Protein AF-A0A522W7G9-F1 (afdb_monomer_lite)

Radius of gyration: 25.44 Å; chains: 1; bounding box: 62×32×71 Å

pLDDT: mean 88.13, std 8.66, range [54.75, 97.38]

Foldseek 3Di:
DFFDQADPVLVVLLVVLVVVVQLVDQPCLQVLLVQLCVLCVVDPVLVVLVVQLVVQSVRLSGGPDAPPPSNNCVSNVVSCVSSVVSSVSSLVSVDDPVDDPVVVVVSVVSRVCCVPPVVVVVVVVVVVVCVVLCVLADDDDWQFQKEWEFEDDPVHPSVVVQDADPVNPTNYGYDHDPDPVCCCPPPCCPPQVPWDWPDDDPGTTMITRD

Sequence (210 aa):
MVFGLPTSAAITSRIAEQVRLWSWAVPGLPLLAMTGWWLGRRSPGLNLFAFSLVSTLFGYLFVTFDQGYGWGARYVHSALSALPILASAAMVSIRDPVTSSLPQSYVARVALLSLMFATTLRFFQIHLFMVDHLSLRPPFEKGMRQIVFITPNPDFYAQDFVQNDPFLREPVIFMMSRGRKWDYEEIIKRRFPAARVTYDGPNGQVWRVD

Secondary structure (DSSP, 8-state):
--B-PPPHHHHHHHHHHHHHHHHTSPTTHHHHHHHHHHHHTT-HHHHHHHHHHHHHHHHHTTB----STT-TTHHHHTGGGHHHHHHHHHHHHT--SSS-SHHHHHHHHHHHHHHHHHHHHHHHHHHHHHHHHHHTSPP--TTS-EEEEEPP-TTTTGGGG----TT--SSEEEEE-S-HHHIIIIIIHHH-TT-EEEEEETTEEEEE--

Structure (mmCIF, N/CA/C/O backbone):
data_AF-A0A522W7G9-F1
#
_entry.id   AF-A0A522W7G9-F1
#
loop_
_atom_site.group_PDB
_atom_site.id
_atom_site.type_symbol
_atom_site.label_atom_id
_atom_site.label_alt_id
_atom_site.label_comp_id
_atom_site.label_asym_id
_atom_site.label_entity_id
_atom_site.label_seq_id
_atom_site.pdbx_PDB_ins_code
_atom_site.Cartn_x
_atom_site.Cartn_y
_atom_site.Cartn_z
_atom_site.occupancy
_atom_site.B_iso_or_equiv
_atom_site.auth_seq_id
_atom_site.auth_comp_id
_atom_site.auth_asym_id
_atom_site.auth_atom_id
_atom_site.pdbx_PDB_model_num
ATOM 1 N N . MET A 1 1 ? 20.521 -4.346 11.122 1.00 67.38 1 MET A N 1
ATOM 2 C CA . MET A 1 1 ? 20.109 -4.340 12.544 1.00 67.38 1 MET A CA 1
ATOM 3 C C . MET A 1 1 ? 18.595 -4.186 12.582 1.00 67.38 1 MET A C 1
ATOM 5 O O . MET A 1 1 ? 18.107 -3.319 11.874 1.00 67.38 1 MET A O 1
ATOM 9 N N . VAL A 1 2 ? 17.875 -5.059 13.299 1.00 77.75 2 VAL A N 1
ATOM 10 C CA . VAL A 1 2 ? 16.393 -5.164 13.267 1.00 77.75 2 VAL A CA 1
ATOM 11 C C . VAL A 1 2 ? 15.717 -4.177 14.230 1.00 77.75 2 VAL A C 1
ATOM 13 O O . VAL A 1 2 ? 14.646 -3.658 13.922 1.00 77.75 2 VAL A O 1
ATOM 16 N N . PHE A 1 3 ? 16.362 -3.899 15.368 1.00 86.94 3 PHE A N 1
ATOM 17 C CA . PHE A 1 3 ? 15.877 -2.980 16.396 1.00 86.94 3 PHE A CA 1
ATOM 18 C C . PHE A 1 3 ? 16.889 -1.873 16.674 1.00 86.94 3 PHE A C 1
ATOM 20 O O . PHE A 1 3 ? 18.095 -2.113 16.632 1.00 86.94 3 PHE A O 1
ATOM 27 N N . GLY A 1 4 ? 16.401 -0.679 16.988 1.00 87.62 4 GLY A N 1
ATOM 28 C CA . GLY A 1 4 ? 17.229 0.483 17.287 1.00 87.62 4 GLY A CA 1
ATOM 29 C C . GLY A 1 4 ? 16.395 1.649 17.797 1.00 87.62 4 GLY A C 1
ATOM 30 O O . GLY A 1 4 ? 15.165 1.592 17.814 1.00 87.62 4 GLY A O 1
ATOM 31 N N . LEU A 1 5 ? 17.071 2.708 18.239 1.00 89.31 5 LEU A N 1
ATOM 32 C CA . LEU A 1 5 ? 16.379 3.913 18.682 1.00 89.31 5 LEU A CA 1
ATOM 33 C C . LEU A 1 5 ? 15.684 4.587 17.490 1.00 89.31 5 LEU A C 1
ATOM 35 O O . LEU A 1 5 ? 16.317 4.763 16.442 1.00 89.31 5 LEU A O 1
ATOM 39 N N . PRO A 1 6 ? 14.403 4.968 17.629 1.00 86.12 6 PRO A N 1
ATOM 40 C CA . PRO A 1 6 ? 13.683 5.622 16.553 1.00 86.12 6 PRO A CA 1
ATOM 41 C C . PRO A 1 6 ? 14.295 6.989 16.249 1.00 86.12 6 PRO A C 1
ATOM 43 O O . PRO A 1 6 ? 14.492 7.818 17.136 1.00 86.12 6 PRO A O 1
ATOM 46 N N . THR A 1 7 ? 14.559 7.241 14.971 1.00 88.00 7 THR A N 1
ATOM 47 C CA . THR A 1 7 ? 14.877 8.582 14.474 1.00 88.00 7 THR A CA 1
ATOM 48 C C . THR A 1 7 ? 13.591 9.390 14.285 1.00 88.00 7 THR A C 1
ATOM 50 O O . THR A 1 7 ? 12.498 8.828 14.202 1.00 88.00 7 THR A O 1
ATOM 53 N N . SER A 1 8 ? 13.698 10.714 14.156 1.00 86.50 8 SER A N 1
ATOM 54 C CA . SER A 1 8 ? 12.541 11.576 13.860 1.00 86.50 8 SER A CA 1
ATOM 55 C C . SER A 1 8 ? 11.810 11.150 12.580 1.00 86.50 8 SER A C 1
ATOM 57 O O . SER A 1 8 ? 10.586 11.059 12.569 1.00 86.50 8 SER A O 1
ATOM 59 N N . ALA A 1 9 ? 12.556 10.804 11.527 1.00 83.06 9 ALA A N 1
ATOM 60 C CA . ALA A 1 9 ? 12.000 10.290 10.278 1.00 83.06 9 ALA A CA 1
ATOM 61 C C . ALA A 1 9 ? 11.243 8.964 10.473 1.00 83.06 9 ALA A C 1
ATOM 63 O O . ALA A 1 9 ? 10.159 8.787 9.914 1.00 83.06 9 ALA A O 1
ATOM 64 N N . ALA A 1 10 ? 11.776 8.055 11.300 1.00 82.88 10 ALA A N 1
ATOM 65 C CA . ALA A 1 10 ? 11.102 6.802 11.624 1.00 82.88 10 ALA A CA 1
ATOM 66 C C . ALA A 1 10 ? 9.779 7.064 12.354 1.00 82.88 10 ALA A C 1
ATOM 68 O O . ALA A 1 10 ? 8.754 6.536 11.943 1.00 82.88 10 ALA A O 1
ATOM 69 N N . ILE A 1 11 ? 9.764 7.936 13.365 1.00 86.56 11 ILE A N 1
ATOM 70 C CA . ILE A 1 11 ? 8.537 8.284 14.102 1.00 86.56 11 ILE A CA 1
ATOM 71 C C . ILE A 1 11 ? 7.474 8.851 13.157 1.00 86.56 11 ILE A C 1
ATOM 73 O O . ILE A 1 11 ? 6.332 8.393 13.183 1.00 86.56 11 ILE A O 1
ATOM 77 N N . THR A 1 12 ? 7.842 9.793 12.285 1.00 87.38 12 THR A N 1
ATOM 78 C CA . THR A 1 12 ? 6.913 10.376 11.305 1.00 87.38 12 THR A CA 1
ATOM 79 C C . THR A 1 12 ? 6.334 9.312 10.375 1.00 87.38 12 THR A C 1
ATOM 81 O O . THR A 1 12 ? 5.122 9.282 10.165 1.00 87.38 12 THR A O 1
ATOM 84 N N . SER A 1 13 ? 7.174 8.404 9.867 1.00 83.50 13 SER A N 1
ATOM 85 C CA . SER A 1 13 ? 6.720 7.287 9.032 1.00 83.50 13 SER A CA 1
ATOM 86 C C . SER A 1 13 ? 5.737 6.384 9.786 1.00 83.50 13 SER A C 1
ATOM 88 O O . SER A 1 13 ? 4.649 6.096 9.291 1.00 83.50 13 SER A O 1
ATOM 90 N N . ARG A 1 14 ? 6.051 6.029 11.039 1.00 85.56 14 ARG A N 1
ATOM 91 C CA . ARG A 1 14 ? 5.202 5.175 11.886 1.00 85.56 14 ARG A CA 1
ATOM 92 C C . ARG A 1 14 ? 3.856 5.830 12.187 1.00 85.56 14 ARG A C 1
ATOM 94 O O . ARG A 1 14 ? 2.830 5.156 12.146 1.00 85.56 14 ARG A O 1
ATOM 101 N N . ILE A 1 15 ? 3.828 7.137 12.441 1.00 85.75 15 ILE A N 1
ATOM 102 C CA . ILE A 1 15 ? 2.578 7.889 12.623 1.00 85.75 15 ILE A CA 1
ATOM 103 C C . ILE A 1 15 ? 1.762 7.885 11.327 1.00 85.75 15 ILE A C 1
ATOM 105 O O . ILE A 1 15 ? 0.569 7.585 11.365 1.00 85.75 15 ILE A O 1
ATOM 109 N N . ALA A 1 16 ? 2.389 8.162 10.181 1.00 86.00 16 ALA A N 1
ATOM 110 C CA . ALA A 1 16 ? 1.713 8.144 8.885 1.00 86.00 16 ALA A CA 1
ATOM 111 C C . ALA A 1 16 ? 1.121 6.758 8.565 1.00 86.00 16 ALA A C 1
ATOM 113 O O . ALA A 1 16 ? -0.000 6.657 8.063 1.00 86.00 16 ALA A O 1
ATOM 114 N N . GLU A 1 17 ? 1.833 5.688 8.917 1.00 85.50 17 GLU A N 1
ATOM 115 C CA . GLU A 1 17 ? 1.358 4.308 8.820 1.00 85.50 17 GLU A CA 1
ATOM 116 C C . GLU A 1 17 ? 0.146 4.043 9.723 1.00 85.50 17 GLU A C 1
ATOM 118 O O . GLU A 1 17 ? -0.822 3.438 9.264 1.00 85.50 17 GLU A O 1
ATOM 123 N N . GLN A 1 18 ? 0.141 4.523 10.974 1.00 84.50 18 GLN A N 1
ATOM 124 C CA . GLN A 1 18 ? -1.026 4.382 11.859 1.00 84.50 18 GLN A CA 1
ATOM 125 C C . GLN A 1 18 ? -2.240 5.154 11.337 1.00 84.50 18 GLN A C 1
ATOM 127 O O . GLN A 1 18 ? -3.347 4.620 11.315 1.00 84.50 1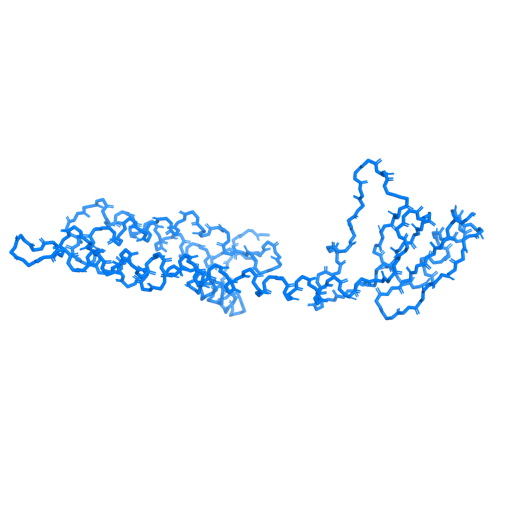8 GLN A O 1
ATOM 132 N N . VAL A 1 19 ? -2.038 6.379 10.849 1.00 86.00 19 VAL A N 1
ATOM 133 C CA . VAL A 1 19 ? -3.109 7.178 10.233 1.00 86.00 19 VAL A CA 1
ATOM 134 C C . VAL A 1 19 ? -3.680 6.460 9.010 1.00 86.00 19 VAL A C 1
ATOM 136 O O . VAL A 1 19 ? -4.899 6.398 8.847 1.00 86.00 19 VAL A O 1
ATOM 139 N N . ARG A 1 20 ? -2.819 5.859 8.179 1.00 84.69 20 ARG A N 1
ATOM 140 C CA . ARG A 1 20 ? -3.237 5.039 7.035 1.00 84.69 20 ARG A CA 1
ATOM 141 C C . ARG A 1 20 ? -4.028 3.809 7.481 1.00 84.69 20 ARG A C 1
ATOM 143 O O . ARG A 1 20 ? -5.071 3.525 6.909 1.00 84.69 20 ARG A O 1
ATOM 150 N N . LEU A 1 21 ? -3.584 3.095 8.512 1.00 83.19 21 LEU A N 1
ATOM 151 C CA . LEU A 1 21 ? -4.334 1.957 9.054 1.00 83.19 21 LEU A CA 1
ATOM 152 C C . LEU A 1 21 ? -5.715 2.373 9.566 1.00 83.19 21 LEU A C 1
ATOM 154 O O . LEU A 1 21 ? -6.699 1.675 9.334 1.00 83.19 21 LEU A O 1
ATOM 158 N N . TRP A 1 22 ? -5.807 3.520 10.237 1.00 83.19 22 TRP A N 1
ATOM 159 C CA . TRP A 1 22 ? -7.067 4.023 10.778 1.00 83.19 22 TRP A CA 1
ATOM 160 C C . TRP A 1 22 ? -8.021 4.512 9.694 1.00 83.19 22 TRP A C 1
ATOM 162 O O . TRP A 1 22 ? -9.215 4.241 9.791 1.00 83.19 22 TRP A O 1
ATOM 172 N N . SER A 1 23 ? -7.523 5.156 8.635 1.00 83.38 23 SER A N 1
ATOM 173 C CA . SER A 1 23 ? -8.359 5.502 7.477 1.00 83.38 23 SER A CA 1
ATOM 174 C C . SER A 1 23 ? -8.861 4.257 6.735 1.00 83.38 23 SER A C 1
ATOM 176 O O . SER A 1 23 ? -9.894 4.293 6.060 1.00 83.38 23 SER A O 1
ATOM 178 N N . TRP A 1 24 ? -8.169 3.128 6.914 1.00 82.06 24 TRP A N 1
ATOM 179 C CA . TRP A 1 24 ? -8.575 1.824 6.406 1.00 82.06 24 TRP A CA 1
ATOM 180 C C . TRP A 1 24 ? -9.503 1.032 7.350 1.00 82.06 24 TRP A C 1
ATOM 182 O O . TRP A 1 24 ? -10.113 0.049 6.913 1.00 82.06 24 TRP A O 1
ATOM 192 N N . ALA A 1 25 ? -9.701 1.474 8.593 1.00 85.44 25 ALA A N 1
ATOM 193 C CA . ALA A 1 25 ? -10.631 0.863 9.543 1.00 85.44 25 ALA A CA 1
ATOM 194 C C . ALA A 1 25 ? -12.092 1.302 9.309 1.00 85.44 25 ALA A C 1
ATOM 196 O O . ALA A 1 25 ? -12.370 2.244 8.565 1.00 85.44 25 ALA A O 1
ATOM 197 N N . VAL A 1 26 ? -13.042 0.616 9.958 1.00 87.56 26 VAL A N 1
ATOM 198 C CA . VAL A 1 26 ? -14.446 1.063 10.007 1.00 87.56 26 VAL A CA 1
ATOM 199 C C . VAL A 1 26 ? -14.511 2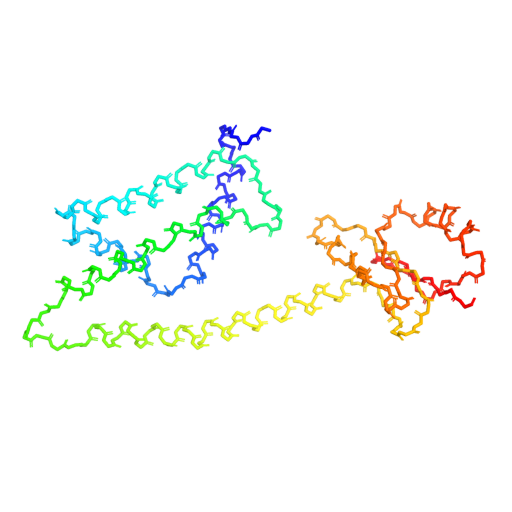.388 10.784 1.00 87.56 26 VAL A C 1
ATOM 201 O O . VAL A 1 26 ? -13.970 2.452 11.895 1.00 87.56 26 VAL A O 1
ATOM 204 N N . PRO A 1 27 ? -15.166 3.441 10.257 1.00 86.31 27 PRO A N 1
ATOM 205 C CA . PRO A 1 27 ? -15.289 4.719 10.950 1.00 86.31 27 PRO A CA 1
ATOM 206 C C . PRO A 1 27 ? -15.837 4.560 12.372 1.00 86.31 27 PRO A C 1
ATOM 208 O O . PRO A 1 27 ? -16.818 3.856 12.602 1.00 86.31 27 PRO A O 1
ATOM 211 N N . GLY A 1 28 ? -15.186 5.207 13.340 1.00 87.94 28 GLY A N 1
ATOM 212 C CA . GLY A 1 28 ? -15.579 5.157 14.751 1.00 87.94 28 GLY A CA 1
ATOM 213 C C . GLY A 1 28 ? -15.147 3.896 15.511 1.00 87.94 28 GLY A C 1
ATOM 214 O O . GLY A 1 28 ? -15.262 3.882 16.735 1.00 87.94 28 GLY A O 1
ATOM 215 N N . LEU A 1 29 ? -14.582 2.876 14.849 1.00 91.25 29 LEU A N 1
ATOM 216 C CA . LEU A 1 29 ? -14.098 1.661 15.517 1.00 91.25 29 LEU A CA 1
ATOM 217 C C . LEU A 1 29 ? -13.074 1.946 16.636 1.00 91.25 29 LEU A C 1
ATOM 219 O O . LEU A 1 29 ? -13.244 1.382 17.716 1.00 91.25 29 LEU A O 1
ATOM 223 N N . PRO A 1 30 ? -12.063 2.827 16.464 1.00 91.31 30 PRO A N 1
ATOM 224 C CA . PRO A 1 30 ? -11.141 3.155 17.555 1.00 91.31 30 PRO A CA 1
ATOM 225 C C . PRO A 1 30 ? -11.845 3.780 18.768 1.00 91.31 30 PRO A C 1
ATOM 227 O O . PRO A 1 30 ? -11.536 3.432 19.904 1.00 91.31 30 PRO A O 1
ATOM 230 N N . LEU A 1 31 ? -12.840 4.645 18.541 1.00 91.69 31 LEU A N 1
ATOM 231 C CA . LEU A 1 31 ? -13.619 5.266 19.617 1.00 91.69 31 LEU A CA 1
ATOM 232 C C . LEU A 1 31 ? -14.479 4.226 20.350 1.00 91.69 31 LEU A C 1
ATOM 234 O O . LEU A 1 31 ? -14.540 4.219 21.580 1.00 91.69 31 LEU A O 1
ATOM 238 N N . LEU A 1 32 ? -15.095 3.296 19.614 1.00 92.69 32 LEU A N 1
ATOM 239 C CA . LEU A 1 32 ? -15.822 2.173 20.209 1.00 92.69 32 LEU A CA 1
ATOM 240 C C . LEU A 1 32 ? -14.892 1.246 21.004 1.00 92.69 32 LEU A C 1
ATOM 242 O O . LEU A 1 32 ? -15.239 0.818 22.100 1.00 92.69 32 LEU A O 1
ATOM 246 N N . ALA A 1 33 ? -13.685 0.981 20.506 1.00 94.50 33 ALA A N 1
ATOM 247 C CA . ALA A 1 33 ? -12.688 0.199 21.229 1.00 94.50 33 ALA A CA 1
ATOM 248 C C . ALA A 1 33 ? -12.254 0.888 22.535 1.00 94.50 33 ALA A C 1
ATOM 250 O O . ALA A 1 33 ? -12.207 0.247 23.584 1.00 94.50 33 ALA A O 1
ATOM 251 N N . MET A 1 34 ? -12.004 2.202 22.498 1.00 94.75 34 MET A N 1
ATOM 252 C CA . MET A 1 34 ? -11.661 2.991 23.687 1.00 94.75 34 MET A CA 1
ATOM 253 C C . MET A 1 34 ? -12.789 2.996 24.723 1.00 94.75 34 MET A C 1
ATOM 255 O O . MET A 1 34 ? -12.532 2.790 25.908 1.00 94.75 34 MET A O 1
ATOM 259 N N . THR A 1 35 ? -14.038 3.196 24.291 1.00 94.12 35 THR A N 1
ATOM 260 C CA . THR A 1 35 ? -15.201 3.153 25.196 1.00 94.12 35 THR A CA 1
ATOM 261 C C . THR A 1 35 ? -15.397 1.765 25.798 1.00 94.12 35 THR A C 1
ATOM 263 O O . THR A 1 35 ? -15.652 1.652 26.994 1.00 94.12 35 THR A O 1
ATOM 266 N N . GLY A 1 36 ? -15.209 0.701 25.017 1.00 94.38 36 GLY A N 1
ATOM 267 C CA . GLY A 1 36 ? -15.336 -0.670 25.503 1.00 94.38 36 GLY A CA 1
ATOM 268 C C . GLY A 1 36 ? -14.245 -1.064 26.492 1.00 94.38 36 GLY A C 1
ATOM 269 O O . GLY A 1 36 ? -14.546 -1.683 27.512 1.00 94.38 36 GLY A O 1
ATOM 270 N N . TRP A 1 37 ? -13.003 -0.627 26.265 1.00 95.56 37 TRP A N 1
ATOM 271 C CA . TRP A 1 37 ? -11.944 -0.747 27.266 1.00 95.56 37 TRP A CA 1
ATOM 272 C C . TRP A 1 37 ? -12.279 0.041 28.538 1.00 95.56 37 TRP A C 1
ATOM 274 O O . TRP A 1 37 ? -12.188 -0.506 29.633 1.00 95.56 37 TRP A O 1
ATOM 284 N N . TRP A 1 38 ? -12.728 1.294 28.415 1.00 95.31 38 TRP A N 1
ATOM 285 C CA . TRP A 1 38 ? -13.053 2.143 29.564 1.00 95.31 38 TRP A CA 1
ATOM 286 C C . TRP A 1 38 ? -14.173 1.563 30.437 1.00 95.31 38 TRP A C 1
ATOM 288 O O . TRP A 1 38 ? -14.031 1.485 31.660 1.00 95.31 38 TRP A O 1
ATOM 298 N N . LEU A 1 39 ? -15.269 1.119 29.818 1.00 92.50 39 LEU A N 1
ATOM 299 C CA . LEU A 1 39 ? -16.400 0.493 30.510 1.00 92.50 39 LEU A CA 1
ATOM 300 C C . LEU A 1 39 ? -16.016 -0.876 31.090 1.00 92.50 39 LEU A C 1
ATOM 302 O O . LEU A 1 39 ? -16.410 -1.221 32.204 1.00 92.50 39 LEU A O 1
ATOM 306 N N . GLY A 1 40 ? -15.197 -1.634 30.361 1.00 90.88 40 GLY A N 1
ATOM 307 C CA . GLY A 1 40 ? -14.747 -2.974 30.717 1.00 90.88 40 GLY A CA 1
ATOM 308 C C . GLY A 1 40 ? -13.472 -3.040 31.561 1.00 90.88 40 GLY A C 1
ATOM 309 O O . GLY A 1 40 ? -12.998 -4.141 31.830 1.00 90.88 40 GLY A O 1
ATOM 310 N N . ARG A 1 41 ? -12.914 -1.908 32.014 1.00 91.56 41 ARG A N 1
ATOM 311 C CA . ARG A 1 41 ? -11.578 -1.823 32.651 1.00 91.56 41 ARG A CA 1
ATOM 312 C C . ARG A 1 41 ? -11.398 -2.645 33.929 1.00 91.56 41 ARG A C 1
ATOM 314 O O . ARG A 1 41 ? -10.279 -2.825 34.396 1.00 91.56 41 ARG A O 1
ATOM 321 N N . ARG A 1 42 ? -12.492 -3.131 34.522 1.00 91.88 42 ARG A N 1
ATOM 322 C CA . ARG A 1 42 ? -12.460 -4.050 35.673 1.00 91.88 42 ARG A CA 1
ATOM 323 C C . ARG A 1 42 ? -12.205 -5.507 35.272 1.00 91.88 42 ARG A C 1
ATOM 325 O O . ARG A 1 42 ? -11.881 -6.309 36.137 1.00 91.88 42 ARG A O 1
ATOM 332 N N . SER A 1 43 ? -12.342 -5.853 33.991 1.00 94.19 43 SER A N 1
ATOM 333 C CA . SER A 1 43 ? -12.064 -7.188 33.463 1.00 94.19 43 SER A CA 1
ATOM 334 C C . SER A 1 43 ? -10.571 -7.341 33.142 1.00 94.19 43 SER A C 1
ATOM 336 O O . SER A 1 43 ? -10.069 -6.641 32.254 1.00 94.19 43 SER A O 1
ATOM 338 N N . PRO A 1 44 ? -9.849 -8.274 33.794 1.00 94.31 44 PRO A N 1
ATOM 339 C CA . PRO A 1 44 ? -8.437 -8.517 33.503 1.00 94.31 44 PRO A CA 1
ATOM 340 C C . PRO A 1 44 ? -8.184 -8.893 32.037 1.00 94.31 44 PRO A C 1
ATOM 342 O O . PRO A 1 44 ? -7.193 -8.459 31.456 1.00 94.31 44 PRO A O 1
ATOM 345 N N . GLY A 1 45 ? -9.104 -9.640 31.414 1.00 93.44 45 GLY A N 1
ATOM 346 C CA . GLY A 1 45 ? -8.979 -10.058 30.016 1.00 93.44 45 GLY A CA 1
ATOM 347 C C . GLY A 1 45 ? -9.012 -8.886 29.032 1.00 93.44 45 GLY A C 1
ATOM 348 O O . GLY A 1 45 ? -8.190 -8.826 28.122 1.00 93.44 45 GLY A O 1
ATOM 349 N N . LEU A 1 46 ? -9.905 -7.911 29.240 1.00 93.12 46 LEU A N 1
ATOM 350 C CA . LEU A 1 46 ? -9.978 -6.721 28.380 1.00 93.12 46 LEU A CA 1
ATOM 351 C C . LEU A 1 46 ? -8.744 -5.828 28.543 1.00 93.12 46 LEU A C 1
ATOM 353 O O . LEU A 1 46 ? -8.242 -5.293 27.556 1.00 93.12 46 LEU A O 1
ATOM 357 N N . ASN A 1 47 ? -8.217 -5.719 29.765 1.00 94.81 47 ASN A N 1
ATOM 358 C CA . ASN A 1 47 ? -6.955 -5.022 30.003 1.00 94.81 47 ASN A CA 1
ATOM 359 C C . ASN A 1 47 ? -5.788 -5.720 29.299 1.00 94.81 47 ASN A C 1
ATOM 361 O O . ASN A 1 47 ? -4.983 -5.044 28.672 1.00 94.81 47 ASN A O 1
ATOM 365 N N . LEU A 1 48 ? -5.718 -7.055 29.335 1.00 93.88 48 LEU A N 1
ATOM 366 C CA . LEU A 1 48 ? -4.671 -7.804 28.638 1.00 93.88 48 LEU A CA 1
ATOM 367 C C . LEU A 1 48 ? -4.712 -7.565 27.120 1.00 93.88 48 LEU A C 1
ATOM 369 O O . LEU A 1 48 ? -3.669 -7.321 26.518 1.00 93.88 48 LEU A O 1
ATOM 373 N N . PHE A 1 49 ? -5.902 -7.565 26.508 1.00 91.31 49 PHE A N 1
ATOM 374 C CA . PHE A 1 49 ? -6.062 -7.231 25.087 1.00 91.31 49 PHE A CA 1
ATOM 375 C C . PHE A 1 49 ? -5.628 -5.795 24.771 1.00 91.31 49 PHE A C 1
ATOM 377 O O . PHE A 1 49 ? -4.891 -5.575 23.809 1.00 91.31 49 PHE A O 1
ATOM 384 N N . ALA A 1 50 ? -6.045 -4.822 25.586 1.00 94.25 50 ALA A N 1
ATOM 385 C CA . ALA A 1 50 ? -5.658 -3.426 25.407 1.00 94.25 50 ALA A CA 1
ATOM 386 C C . ALA A 1 50 ? -4.139 -3.236 25.550 1.00 94.25 50 ALA A C 1
ATOM 388 O O . ALA A 1 50 ? -3.510 -2.614 24.694 1.00 94.25 50 ALA A O 1
ATOM 389 N N . PHE A 1 51 ? -3.530 -3.827 26.581 1.00 94.81 51 PHE A N 1
ATOM 390 C CA . PHE A 1 51 ? -2.085 -3.767 26.782 1.00 94.81 51 PHE A CA 1
ATOM 391 C C . PHE A 1 51 ? -1.322 -4.492 25.677 1.00 94.81 51 PHE A C 1
ATOM 393 O O . PHE A 1 51 ? -0.326 -3.960 25.211 1.00 94.81 51 PHE A O 1
ATOM 400 N N . SER A 1 52 ? -1.800 -5.635 25.180 1.00 93.38 52 SER A N 1
ATOM 401 C CA . SER A 1 52 ? -1.175 -6.328 24.046 1.00 93.38 52 SER A CA 1
ATOM 402 C C . SER A 1 52 ? -1.139 -5.453 22.785 1.00 93.38 52 SER A C 1
ATOM 404 O O . SER A 1 52 ? -0.091 -5.344 22.139 1.00 93.38 52 SER A O 1
ATOM 406 N N . LEU A 1 53 ? -2.242 -4.762 22.473 1.00 92.81 53 LEU A N 1
ATOM 407 C CA . LEU A 1 53 ? -2.301 -3.804 21.368 1.00 92.81 53 LEU A CA 1
ATOM 408 C C . LEU A 1 53 ? -1.308 -2.650 21.573 1.00 92.81 53 LEU A C 1
ATOM 410 O O . LEU A 1 53 ? -0.505 -2.364 20.683 1.00 92.81 53 LEU A O 1
ATOM 414 N N . VAL A 1 54 ? -1.330 -2.012 22.747 1.00 93.38 54 VAL A N 1
ATOM 415 C CA . VAL A 1 54 ? -0.452 -0.874 23.067 1.00 93.38 54 VAL A CA 1
ATOM 416 C C . VAL A 1 54 ? 1.020 -1.285 23.056 1.00 93.38 54 VAL A C 1
ATOM 418 O O . VAL A 1 54 ? 1.839 -0.589 22.463 1.00 93.38 54 VAL A O 1
ATOM 421 N N . SER A 1 55 ? 1.368 -2.427 23.646 1.00 93.69 55 SER A N 1
ATOM 422 C CA . SER A 1 55 ? 2.733 -2.955 23.650 1.00 93.69 55 SER A CA 1
ATOM 423 C C . SER A 1 55 ? 3.219 -3.295 22.244 1.00 93.69 55 SER A C 1
ATOM 425 O O . SER A 1 55 ? 4.381 -3.041 21.940 1.00 93.69 55 SER A O 1
ATOM 427 N N . THR A 1 56 ? 2.348 -3.803 21.366 1.00 92.31 56 THR A N 1
ATOM 428 C CA . THR A 1 56 ? 2.708 -4.064 19.962 1.00 92.31 56 THR A CA 1
ATOM 429 C C . THR A 1 56 ? 2.987 -2.762 19.214 1.00 92.31 56 THR A C 1
ATOM 431 O O . THR A 1 56 ? 4.012 -2.647 18.545 1.00 92.31 56 THR A O 1
ATOM 434 N N . LEU A 1 57 ? 2.119 -1.756 19.367 1.00 89.38 57 LEU A N 1
ATOM 435 C CA . LEU A 1 57 ? 2.312 -0.426 18.779 1.00 89.38 57 LEU A CA 1
ATOM 436 C C . LEU A 1 57 ? 3.594 0.241 19.286 1.00 89.38 57 LEU A C 1
ATOM 438 O O . LEU A 1 57 ? 4.356 0.799 18.501 1.00 89.38 57 LEU A O 1
ATOM 442 N N . PHE A 1 58 ? 3.847 0.151 20.591 1.00 90.81 58 PHE A N 1
ATOM 443 C CA . PHE A 1 58 ? 5.037 0.713 21.216 1.00 90.81 58 PHE A CA 1
ATOM 444 C C . PHE A 1 58 ? 6.311 -0.005 20.765 1.00 90.81 58 PHE A C 1
ATOM 446 O O . PHE A 1 58 ? 7.268 0.643 20.353 1.00 90.81 58 PHE A O 1
ATOM 453 N N . GLY A 1 59 ? 6.317 -1.341 20.770 1.00 90.12 59 GLY A N 1
ATOM 454 C CA . GLY A 1 59 ? 7.446 -2.137 20.287 1.00 90.12 59 GLY A CA 1
ATOM 455 C C . GLY A 1 59 ? 7.762 -1.859 18.817 1.00 90.12 59 GLY A C 1
ATOM 456 O O . GLY A 1 59 ? 8.930 -1.807 18.431 1.00 90.12 59 GLY A O 1
ATOM 457 N N . TYR A 1 60 ? 6.733 -1.588 18.010 1.00 87.94 60 TYR A N 1
ATOM 458 C CA . TYR A 1 60 ? 6.891 -1.264 16.598 1.00 87.94 60 TYR A CA 1
ATOM 459 C C . TYR A 1 60 ? 7.659 0.048 16.342 1.00 87.94 60 TYR A C 1
ATOM 461 O O . TYR A 1 60 ? 8.304 0.183 15.300 1.00 87.94 60 TYR A O 1
ATOM 469 N N . LEU A 1 61 ? 7.691 0.979 17.305 1.00 87.75 61 LEU A N 1
ATOM 470 C CA . LEU A 1 61 ? 8.506 2.198 17.204 1.00 87.75 61 LEU A CA 1
ATOM 471 C C . LEU A 1 61 ? 10.008 1.896 17.105 1.00 87.75 61 LEU A C 1
ATOM 473 O O . LEU A 1 61 ? 10.742 2.669 16.501 1.00 87.75 61 LEU A O 1
ATOM 477 N N . PHE A 1 62 ? 10.464 0.768 17.651 1.00 89.00 62 PHE A N 1
ATOM 478 C CA . PHE A 1 62 ? 11.879 0.391 17.671 1.00 89.00 62 PHE A CA 1
ATOM 479 C C . PHE A 1 62 ? 12.302 -0.440 16.456 1.00 89.00 62 PHE A C 1
ATOM 481 O O . PHE A 1 62 ? 13.475 -0.791 16.338 1.00 89.00 62 PHE A O 1
ATOM 488 N N . VAL A 1 63 ? 11.375 -0.770 15.550 1.00 86.75 63 VAL A N 1
ATOM 489 C CA . VAL A 1 63 ? 11.675 -1.511 14.318 1.00 86.75 63 VAL A CA 1
ATOM 490 C C . VAL A 1 63 ? 12.263 -0.553 13.283 1.00 86.75 63 VAL A C 1
ATOM 492 O O . VAL A 1 63 ? 11.581 0.344 12.779 1.00 86.75 63 VAL A O 1
ATOM 495 N N . THR A 1 64 ? 13.540 -0.754 12.958 1.00 82.62 64 THR A N 1
ATOM 496 C CA . THR A 1 64 ? 14.371 0.187 12.179 1.00 82.62 64 THR A CA 1
ATOM 497 C C . THR A 1 64 ? 14.228 0.064 10.669 1.00 82.62 64 THR A C 1
ATOM 499 O O . THR A 1 64 ? 14.744 0.907 9.940 1.00 82.62 64 THR A O 1
ATOM 502 N N . PHE A 1 65 ? 13.553 -0.975 10.186 1.00 77.00 65 PHE A N 1
ATOM 503 C CA . PHE A 1 65 ? 13.345 -1.204 8.763 1.00 77.00 65 PHE A CA 1
ATOM 504 C C . PHE A 1 65 ? 11.858 -1.133 8.411 1.00 77.00 65 PHE A C 1
ATOM 506 O O . PHE A 1 65 ? 10.973 -1.329 9.247 1.00 77.00 65 PHE A O 1
ATOM 513 N N . ASP A 1 66 ? 11.590 -0.812 7.156 1.00 70.88 66 ASP A N 1
ATOM 514 C CA . ASP A 1 66 ? 10.277 -0.909 6.530 1.00 70.88 66 ASP A CA 1
ATOM 515 C C . ASP A 1 66 ? 10.346 -2.059 5.511 1.00 70.88 66 ASP A C 1
ATOM 517 O O . ASP A 1 66 ? 11.417 -2.339 4.971 1.00 70.88 66 ASP A O 1
ATOM 521 N N . GLN A 1 67 ? 9.230 -2.728 5.217 1.00 64.38 67 GLN A N 1
ATOM 522 C CA . GLN A 1 67 ? 9.162 -3.751 4.159 1.00 64.38 67 GLN A CA 1
ATOM 523 C C . GLN A 1 67 ? 9.232 -3.142 2.744 1.00 64.38 67 GLN A C 1
ATOM 525 O O . GLN A 1 67 ? 8.887 -3.793 1.758 1.00 64.38 67 GLN A O 1
ATOM 530 N N . GLY A 1 68 ? 9.663 -1.883 2.643 1.00 64.25 68 GLY A N 1
ATOM 531 C CA . GLY A 1 68 ? 9.497 -1.053 1.468 1.00 64.25 68 GLY A CA 1
ATOM 532 C C . GLY A 1 68 ? 8.030 -0.704 1.237 1.00 64.25 68 GLY A C 1
ATOM 533 O O . GLY A 1 68 ? 7.114 -1.173 1.918 1.00 64.25 68 GLY A O 1
ATOM 534 N N . TYR A 1 69 ? 7.804 0.131 0.227 1.00 65.25 69 TYR A N 1
ATOM 535 C CA . TYR A 1 69 ? 6.472 0.402 -0.309 1.00 65.25 69 TYR A CA 1
ATOM 536 C C . TYR A 1 69 ? 5.464 1.063 0.662 1.00 65.25 69 TYR A C 1
ATOM 538 O O . TYR A 1 69 ? 4.283 1.192 0.337 1.00 65.25 69 TYR A O 1
ATOM 546 N N . GLY A 1 70 ? 5.895 1.478 1.861 1.00 66.94 70 GLY A N 1
ATOM 547 C CA . GLY A 1 70 ? 5.019 2.014 2.907 1.00 66.94 70 GLY A CA 1
ATOM 548 C C . GLY A 1 70 ? 4.071 0.973 3.515 1.00 66.94 70 GLY A C 1
ATOM 549 O O . GLY A 1 70 ? 2.957 1.322 3.919 1.00 66.94 70 GLY A O 1
ATOM 550 N N . TRP A 1 71 ? 4.476 -0.304 3.535 1.00 66.50 71 TRP A N 1
ATOM 551 C CA . TRP A 1 71 ? 3.707 -1.421 4.108 1.00 66.50 71 TRP A CA 1
ATOM 552 C C . TRP A 1 71 ? 4.251 -1.910 5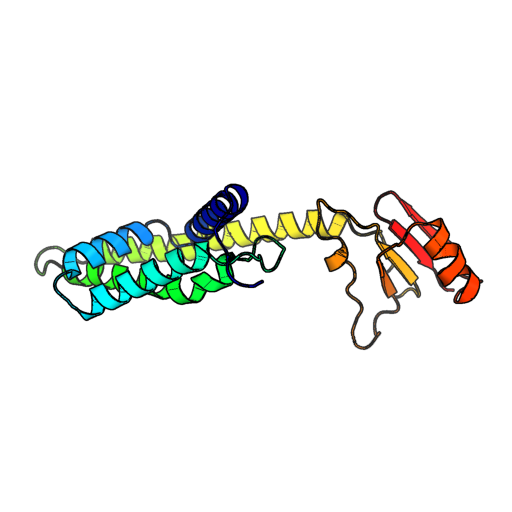.456 1.00 66.50 71 TRP A C 1
ATOM 554 O O . TRP A 1 71 ? 3.842 -2.970 5.939 1.00 66.50 71 TRP A O 1
ATOM 564 N N . GLY A 1 72 ? 5.135 -1.150 6.101 1.00 69.50 72 GLY A N 1
ATOM 565 C CA . GLY A 1 72 ? 5.741 -1.510 7.379 1.00 69.50 72 GLY A CA 1
ATOM 566 C C . GLY A 1 72 ? 4.714 -1.831 8.458 1.00 69.50 72 GLY A C 1
ATOM 567 O O . GLY A 1 72 ? 4.922 -2.739 9.260 1.00 69.50 72 GLY A O 1
ATOM 568 N N . ALA A 1 73 ? 3.553 -1.179 8.426 1.00 72.06 73 ALA A N 1
ATOM 569 C CA . ALA A 1 73 ? 2.467 -1.380 9.382 1.00 72.06 73 ALA A CA 1
ATOM 570 C C . ALA A 1 73 ? 1.924 -2.831 9.454 1.00 72.06 73 ALA A C 1
ATOM 572 O O . ALA A 1 73 ? 1.123 -3.153 10.336 1.00 72.06 73 ALA A O 1
ATOM 573 N N . ARG A 1 74 ? 2.335 -3.735 8.549 1.00 76.75 74 ARG A N 1
ATOM 574 C CA . ARG A 1 74 ? 2.012 -5.176 8.575 1.00 76.75 74 ARG A CA 1
ATOM 575 C C . ARG A 1 74 ? 2.291 -5.843 9.919 1.00 76.75 74 ARG A C 1
ATOM 577 O O . ARG A 1 74 ? 1.494 -6.672 10.343 1.00 76.75 74 ARG A O 1
ATOM 584 N N . TYR A 1 75 ? 3.343 -5.437 10.626 1.00 79.19 75 TYR A N 1
ATOM 585 C CA . TYR A 1 75 ? 3.666 -5.996 11.947 1.00 79.19 75 TYR A CA 1
ATOM 586 C C . TYR A 1 75 ? 2.601 -5.704 13.012 1.00 79.19 75 TYR A C 1
ATOM 588 O O . TYR A 1 75 ? 2.491 -6.428 13.996 1.00 79.19 75 TYR A O 1
ATOM 596 N N . VAL A 1 76 ? 1.788 -4.669 12.799 1.00 86.19 76 VAL A N 1
ATOM 597 C CA . VAL A 1 76 ? 0.733 -4.242 13.723 1.00 86.19 76 VAL A CA 1
ATOM 598 C C . VAL A 1 76 ? -0.638 -4.797 13.315 1.00 86.19 76 VAL A C 1
ATOM 600 O O . VAL A 1 76 ? -1.544 -4.844 14.142 1.00 86.19 76 VAL A O 1
ATOM 603 N N . HIS A 1 77 ? -0.810 -5.284 12.079 1.00 84.25 77 HIS A N 1
ATOM 604 C CA . HIS A 1 77 ? -2.118 -5.722 11.568 1.00 84.25 77 HIS A CA 1
ATOM 605 C C . HIS A 1 77 ? -2.780 -6.785 12.448 1.00 84.25 77 HIS A C 1
ATOM 607 O O . HIS A 1 77 ? -3.958 -6.658 12.774 1.00 84.25 77 HIS A O 1
ATOM 613 N N . SER A 1 78 ? -2.029 -7.799 12.885 1.00 84.62 78 SER A N 1
ATOM 614 C CA . SER A 1 78 ? -2.571 -8.853 13.752 1.00 84.62 78 SER A CA 1
ATOM 615 C C . SER A 1 78 ? -3.065 -8.297 15.092 1.00 84.62 78 SER A C 1
ATOM 617 O O . SER A 1 78 ? -4.086 -8.752 15.609 1.00 84.62 78 SER A O 1
ATOM 619 N N . ALA A 1 79 ? -2.399 -7.267 15.625 1.00 89.62 79 ALA A N 1
ATOM 620 C CA . ALA A 1 79 ? -2.801 -6.608 16.865 1.00 89.62 79 ALA A CA 1
ATOM 621 C C . ALA A 1 79 ? -4.061 -5.747 16.695 1.00 89.62 79 ALA A C 1
ATOM 623 O O . ALA A 1 79 ? -4.821 -5.597 17.650 1.00 89.62 79 ALA A O 1
ATOM 624 N N . LEU A 1 80 ? -4.359 -5.248 15.487 1.00 87.81 80 LEU A N 1
ATOM 625 C CA . LEU A 1 80 ? -5.584 -4.478 15.232 1.00 87.81 80 LEU A CA 1
ATOM 626 C C . LEU A 1 80 ? -6.864 -5.291 15.463 1.00 87.81 80 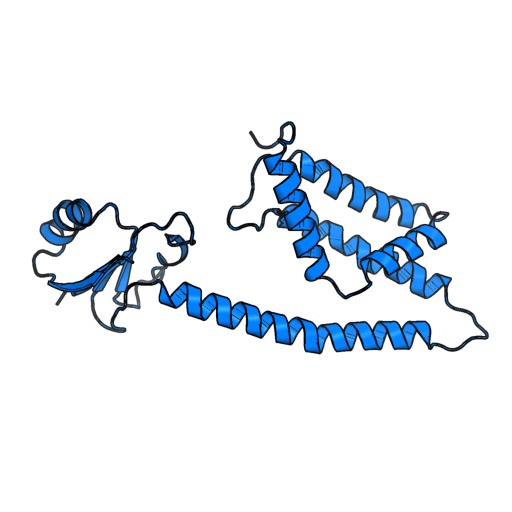LEU A C 1
ATOM 628 O O . LEU A 1 80 ? -7.915 -4.695 15.688 1.00 87.81 80 LEU A O 1
ATOM 632 N N . SER A 1 81 ? -6.790 -6.627 15.481 1.00 87.94 81 SER A N 1
ATOM 633 C CA . SER A 1 81 ? -7.918 -7.491 15.858 1.00 87.94 81 SER A CA 1
ATOM 634 C C . SER A 1 81 ? -8.408 -7.256 17.297 1.00 87.94 81 SER A C 1
ATOM 636 O O . SER A 1 81 ? -9.569 -7.527 17.602 1.00 87.94 81 SER A O 1
ATOM 638 N N . ALA A 1 82 ? -7.584 -6.656 18.165 1.00 92.88 82 ALA A N 1
ATOM 639 C CA . ALA A 1 82 ? -8.007 -6.220 19.492 1.00 92.88 82 ALA A CA 1
ATOM 640 C C . ALA A 1 82 ? -9.079 -5.115 19.439 1.00 92.88 82 ALA A C 1
ATOM 642 O O . ALA A 1 82 ? -9.930 -5.053 20.323 1.00 92.88 82 ALA A O 1
ATOM 643 N N . LEU A 1 83 ? -9.088 -4.265 18.403 1.00 92.94 83 LEU A N 1
ATOM 644 C CA . LEU A 1 83 ? -10.050 -3.165 18.276 1.00 92.94 83 LEU A CA 1
ATOM 645 C C . LEU A 1 83 ? -11.511 -3.646 18.209 1.00 92.94 83 LEU A C 1
ATOM 647 O O . LEU A 1 83 ? -12.299 -3.187 19.036 1.00 92.94 83 LEU A O 1
ATOM 651 N N . PRO A 1 84 ? -11.916 -4.562 17.302 1.00 92.19 84 PRO A N 1
ATOM 652 C CA . PRO A 1 84 ? -13.289 -5.067 17.283 1.00 92.19 84 PRO A CA 1
ATOM 653 C C . PRO A 1 84 ? -13.662 -5.836 18.555 1.00 92.19 84 PRO A C 1
ATOM 655 O O . PRO A 1 84 ? -14.806 -5.740 18.995 1.00 92.19 84 PRO A O 1
ATOM 658 N N . ILE A 1 85 ? -12.716 -6.537 19.193 1.00 92.69 85 ILE A N 1
ATOM 659 C CA . ILE A 1 85 ? -12.963 -7.228 20.469 1.00 92.69 85 ILE A CA 1
ATOM 660 C C . ILE A 1 85 ? -13.286 -6.211 21.568 1.00 92.69 85 ILE A C 1
ATOM 662 O O . ILE A 1 85 ? -14.326 -6.314 22.219 1.00 92.69 85 ILE A O 1
ATOM 666 N N . LEU A 1 86 ? -12.448 -5.187 21.741 1.00 94.44 86 LEU A N 1
ATOM 667 C CA . LEU A 1 86 ? -12.689 -4.120 22.713 1.00 94.44 86 LEU A CA 1
ATOM 668 C C . LEU A 1 86 ? -13.980 -3.356 22.389 1.00 94.44 86 LEU A C 1
ATOM 670 O O . LEU A 1 86 ? -14.777 -3.100 23.284 1.00 94.44 86 LEU A O 1
ATOM 674 N N . ALA A 1 87 ? -14.250 -3.067 21.115 1.00 93.19 87 ALA A N 1
ATOM 675 C CA . ALA A 1 87 ? -15.481 -2.402 20.689 1.00 93.19 87 ALA A CA 1
ATOM 676 C C . ALA A 1 87 ? -16.739 -3.225 21.008 1.00 93.19 87 ALA A C 1
ATOM 678 O O . ALA A 1 87 ? -17.762 -2.664 21.402 1.00 93.19 87 ALA A O 1
ATOM 679 N N . SER A 1 88 ? -16.666 -4.555 20.901 1.00 91.31 88 SER A N 1
ATOM 680 C CA . SER A 1 88 ? -17.774 -5.437 21.280 1.00 91.31 88 SER A CA 1
ATOM 681 C C . SER A 1 88 ? -18.118 -5.325 22.769 1.00 91.31 88 SER A C 1
ATOM 683 O O . SER A 1 88 ? -19.296 -5.344 23.123 1.00 91.31 88 SER A O 1
ATOM 685 N N . ALA A 1 89 ? -17.120 -5.095 23.633 1.00 91.50 89 ALA A N 1
ATOM 686 C CA . ALA A 1 89 ? -17.347 -4.872 25.057 1.00 91.50 89 ALA A CA 1
ATOM 687 C C . ALA A 1 89 ? -18.213 -3.625 25.296 1.00 91.50 89 ALA A C 1
ATOM 689 O O . ALA A 1 89 ? -19.139 -3.680 26.100 1.00 91.50 89 ALA A O 1
ATOM 690 N N . ALA A 1 90 ? -18.004 -2.541 24.535 1.00 90.31 90 ALA A N 1
ATOM 691 C CA . ALA A 1 90 ? -18.877 -1.365 24.590 1.00 90.31 90 ALA A CA 1
ATOM 692 C C . ALA A 1 90 ? -20.326 -1.723 24.231 1.00 90.31 90 ALA A C 1
ATOM 694 O O . ALA A 1 90 ? -21.255 -1.330 24.931 1.00 90.31 90 ALA A O 1
ATOM 695 N N . MET A 1 91 ? -20.523 -2.505 23.164 1.00 88.50 91 MET A N 1
ATOM 696 C CA . MET A 1 91 ? -21.857 -2.896 22.686 1.00 88.50 91 MET A CA 1
ATOM 697 C C . MET A 1 91 ? -22.625 -3.767 23.682 1.00 88.50 91 MET A C 1
ATOM 699 O O . MET A 1 91 ? -23.857 -3.719 23.712 1.00 88.50 91 MET A O 1
ATOM 703 N N . VAL A 1 92 ? -21.908 -4.560 24.482 1.00 87.25 92 VAL A N 1
ATOM 704 C CA . VAL A 1 92 ? -22.489 -5.368 25.560 1.00 87.25 92 VAL A CA 1
ATOM 705 C C . VAL A 1 92 ? -22.760 -4.509 26.794 1.00 87.25 92 VAL A C 1
ATOM 707 O O . VAL A 1 92 ? -23.837 -4.611 27.371 1.00 87.25 92 VAL A O 1
ATOM 710 N N . SER A 1 93 ? -21.825 -3.640 27.183 1.00 83.50 93 SER A N 1
ATOM 711 C CA . SER A 1 93 ? -21.950 -2.809 28.387 1.00 83.50 93 SER A CA 1
ATOM 712 C C . SER A 1 93 ? -22.977 -1.680 28.267 1.00 83.50 93 SER A C 1
ATOM 714 O O . SER A 1 93 ? -23.563 -1.301 29.274 1.00 83.50 93 SER A O 1
ATOM 716 N N . ILE A 1 94 ? -23.209 -1.144 27.064 1.00 81.19 94 ILE A N 1
ATOM 717 C CA . ILE A 1 94 ? -24.194 -0.073 26.800 1.00 81.19 94 ILE A CA 1
ATOM 718 C C . ILE A 1 94 ? -25.617 -0.640 26.640 1.00 81.19 94 ILE A C 1
ATOM 720 O O . ILE A 1 94 ? -26.583 0.109 26.506 1.00 81.19 94 ILE A O 1
ATOM 724 N N . ARG A 1 95 ? -25.778 -1.968 26.649 1.00 73.25 95 ARG A N 1
ATOM 725 C CA . ARG A 1 95 ? -27.078 -2.608 26.464 1.00 73.25 95 ARG A CA 1
ATOM 726 C C . ARG A 1 95 ? -27.977 -2.358 27.678 1.00 73.25 95 ARG A C 1
ATOM 728 O O . ARG A 1 95 ? -27.890 -3.056 28.682 1.00 73.25 95 ARG A O 1
ATOM 735 N N . ASP A 1 96 ? -28.860 -1.380 27.546 1.00 64.56 96 ASP A N 1
ATOM 736 C CA . ASP A 1 96 ? -29.943 -1.119 28.485 1.00 64.56 96 ASP A CA 1
ATOM 737 C C . ASP A 1 96 ? -31.112 -2.089 28.204 1.00 64.56 96 ASP A C 1
ATOM 739 O O . ASP A 1 96 ? -31.541 -2.205 27.053 1.00 64.56 96 ASP A O 1
ATOM 743 N N . PRO A 1 97 ? -31.626 -2.834 29.200 1.00 61.84 97 PRO A N 1
ATOM 744 C CA . PRO A 1 97 ? -32.778 -3.715 29.012 1.00 61.84 97 PRO A CA 1
ATOM 745 C C . PRO A 1 97 ? -34.082 -2.972 28.673 1.00 61.84 97 PRO A C 1
ATOM 747 O O . PRO A 1 97 ? -34.987 -3.593 28.117 1.00 61.84 97 PRO A O 1
ATOM 750 N N . VAL A 1 98 ? -34.190 -1.673 28.982 1.00 58.47 98 VAL A N 1
ATOM 751 C CA . VAL A 1 98 ? -35.405 -0.866 28.752 1.00 58.47 98 VAL A CA 1
ATOM 752 C C . VAL A 1 98 ? -35.318 -0.065 27.449 1.00 58.47 98 VAL A C 1
ATOM 754 O O . VAL A 1 98 ? -36.321 0.119 26.756 1.00 58.47 98 VAL A O 1
ATOM 757 N N . THR A 1 99 ? -34.114 0.372 27.072 1.00 54.75 99 THR A N 1
ATOM 758 C CA . THR A 1 99 ? -33.887 1.225 25.901 1.00 54.75 99 THR A CA 1
ATOM 759 C C . THR A 1 99 ? -33.393 0.393 24.712 1.00 54.75 99 THR A C 1
ATOM 761 O O . THR A 1 99 ? -32.314 -0.187 24.730 1.00 54.75 99 THR A O 1
ATOM 764 N N . SER A 1 100 ? -34.238 0.327 23.680 1.00 56.53 100 SER A N 1
ATOM 765 C CA . SER A 1 100 ? -34.142 -0.480 22.449 1.00 56.53 100 SER A CA 1
ATOM 766 C C . SER A 1 100 ? -32.753 -0.628 21.789 1.00 56.53 100 SER A C 1
ATOM 768 O O . SER A 1 100 ? -31.866 0.210 21.933 1.00 56.53 100 SER A O 1
ATOM 770 N N . SER A 1 101 ? -32.611 -1.662 20.945 1.00 63.41 101 SER A N 1
ATOM 771 C CA . SER A 1 101 ? -31.451 -2.036 20.101 1.00 63.41 101 SER A CA 1
ATOM 772 C C . SER A 1 101 ? -30.915 -0.957 19.135 1.00 63.41 101 SER A C 1
ATOM 774 O O . SER A 1 101 ? -30.084 -1.250 18.270 1.00 63.41 101 SER A O 1
ATOM 776 N N . LEU A 1 102 ? -31.352 0.297 19.267 1.00 66.94 102 LEU A N 1
ATOM 777 C CA . LEU A 1 102 ? -30.965 1.437 18.444 1.00 66.94 102 LEU A CA 1
ATOM 778 C C . LEU A 1 102 ? -29.440 1.604 18.317 1.00 66.94 102 LEU A C 1
ATOM 780 O O . LEU A 1 102 ? -28.987 1.659 17.173 1.00 66.94 102 LEU A O 1
ATOM 784 N N . PRO A 1 103 ? -28.617 1.581 19.390 1.00 77.12 103 PRO A N 1
ATOM 785 C CA . PRO A 1 103 ? -27.167 1.753 19.253 1.00 77.12 103 PRO A CA 1
ATOM 786 C C . PRO A 1 103 ? -26.511 0.629 18.443 1.00 77.12 103 PRO A C 1
ATOM 788 O O . PRO A 1 103 ? -25.675 0.882 17.580 1.00 77.12 103 PRO A O 1
ATOM 791 N N . GLN A 1 104 ? -26.937 -0.616 18.666 1.00 82.31 104 GLN A N 1
ATOM 792 C CA . GLN A 1 104 ? -26.405 -1.789 17.968 1.00 82.31 104 GLN A CA 1
ATOM 793 C C . GLN A 1 104 ? -26.821 -1.792 16.494 1.00 82.31 104 GLN A C 1
ATOM 795 O O . GLN A 1 104 ? -25.994 -2.025 15.617 1.00 82.31 104 GLN A O 1
ATOM 800 N N . SER A 1 105 ? -28.088 -1.473 16.210 1.00 84.50 105 SER A N 1
ATOM 801 C CA . SER A 1 105 ? -28.588 -1.358 14.838 1.00 84.50 105 SER A CA 1
ATOM 802 C C . SER A 1 105 ? -27.922 -0.207 14.079 1.00 84.50 105 SER A C 1
ATOM 804 O O . SER A 1 105 ? -27.626 -0.349 12.895 1.00 84.50 105 SER A O 1
ATOM 806 N N . TYR A 1 106 ? -27.618 0.904 14.756 1.00 86.38 106 TYR A N 1
ATOM 807 C CA . TYR A 1 106 ? -26.877 2.022 14.184 1.00 86.38 106 TYR A CA 1
ATOM 808 C C . TYR A 1 106 ? -25.440 1.622 13.844 1.00 86.38 106 TYR A C 1
ATOM 810 O O . TYR A 1 106 ? -25.023 1.793 12.701 1.00 86.38 106 TYR A O 1
ATOM 818 N N . VAL A 1 107 ? -24.705 1.021 14.787 1.00 88.50 107 VAL A N 1
ATOM 819 C CA . VAL A 1 107 ? -23.334 0.538 14.547 1.00 88.50 107 VAL A CA 1
ATOM 820 C C . VAL A 1 107 ? -23.307 -0.498 13.423 1.00 88.50 107 VAL A C 1
ATOM 822 O O . VAL A 1 107 ? -22.456 -0.410 12.541 1.00 88.50 107 VAL A O 1
ATOM 825 N N . ALA A 1 108 ? -24.270 -1.423 13.388 1.00 88.38 108 ALA A N 1
ATOM 826 C CA . ALA A 1 108 ? -24.398 -2.395 12.306 1.00 88.38 108 ALA A CA 1
ATOM 827 C C . ALA A 1 108 ? -24.642 -1.716 10.948 1.00 88.38 108 ALA A C 1
ATOM 829 O O . ALA A 1 108 ? -23.976 -2.048 9.970 1.00 88.38 108 ALA A O 1
ATOM 830 N N . ARG A 1 109 ? -25.540 -0.723 10.879 1.00 91.06 109 ARG A N 1
ATOM 831 C CA . ARG A 1 109 ? -25.782 0.057 9.653 1.00 91.06 109 ARG A CA 1
ATOM 832 C C . ARG A 1 109 ? -24.534 0.814 9.213 1.00 91.06 109 ARG A C 1
ATOM 834 O O . ARG A 1 109 ? -24.194 0.748 8.042 1.00 91.06 109 ARG A O 1
ATOM 841 N N . VAL A 1 110 ? -23.827 1.483 10.123 1.00 90.12 110 VAL A N 1
ATOM 842 C CA . VAL A 1 110 ? -22.577 2.194 9.803 1.00 90.12 110 VAL A CA 1
ATOM 843 C C . VAL A 1 110 ? -21.507 1.223 9.307 1.00 90.12 110 VAL A C 1
ATOM 845 O O . VAL A 1 110 ? -20.836 1.522 8.324 1.00 90.12 110 VAL A O 1
ATOM 848 N N . ALA A 1 111 ? -21.373 0.046 9.922 1.00 90.31 111 ALA A N 1
ATOM 849 C CA . ALA A 1 111 ? -20.439 -0.980 9.470 1.00 90.31 111 ALA A CA 1
ATOM 850 C C . ALA A 1 111 ? -20.790 -1.497 8.064 1.00 90.31 111 ALA A C 1
ATOM 852 O O . ALA A 1 111 ? -19.903 -1.600 7.220 1.00 90.31 111 ALA A O 1
ATOM 853 N N . LEU A 1 112 ? -22.073 -1.754 7.782 1.00 93.12 112 LEU A N 1
ATOM 854 C CA . LEU A 1 112 ? -22.545 -2.182 6.459 1.00 93.12 112 LEU A CA 1
ATOM 855 C C . LEU A 1 112 ? -22.377 -1.086 5.400 1.00 93.12 112 LEU A C 1
ATOM 857 O O . LEU A 1 112 ? -21.880 -1.353 4.308 1.00 93.12 112 LEU A O 1
ATOM 861 N N . LEU A 1 113 ? -22.727 0.160 5.726 1.00 92.88 113 LEU A N 1
ATOM 862 C CA . LEU A 1 113 ? -22.523 1.308 4.843 1.00 92.88 113 LEU A CA 1
ATOM 863 C C . LEU A 1 113 ? -21.029 1.529 4.582 1.00 92.88 113 LEU A C 1
ATOM 865 O O . LEU A 1 113 ? -20.637 1.721 3.438 1.00 92.88 113 LEU A O 1
ATOM 869 N N . SER A 1 114 ? -20.177 1.433 5.606 1.00 90.88 114 SER A N 1
ATOM 870 C CA . SER A 1 114 ? -18.722 1.484 5.442 1.00 90.88 114 SER A CA 1
ATOM 871 C C . SER A 1 114 ? -18.230 0.352 4.544 1.00 90.88 114 SER A C 1
ATOM 873 O O . SER A 1 114 ? -17.404 0.590 3.668 1.00 90.88 114 SER A O 1
ATOM 875 N N . LEU A 1 115 ? -18.734 -0.869 4.729 1.00 91.38 115 LEU A N 1
ATOM 876 C CA . LEU A 1 115 ? -18.369 -2.007 3.894 1.00 91.38 115 LEU A CA 1
ATOM 877 C C . LEU A 1 115 ? -18.740 -1.763 2.429 1.00 91.38 115 LEU A C 1
ATOM 879 O O . LEU A 1 115 ? -17.942 -2.079 1.557 1.00 91.38 115 LEU A O 1
ATOM 883 N N . MET A 1 116 ? -19.898 -1.175 2.139 1.00 95.06 116 MET A N 1
ATOM 884 C CA . MET A 1 116 ? -20.293 -0.875 0.762 1.00 95.06 116 MET A CA 1
ATOM 885 C C . MET A 1 116 ? -19.522 0.322 0.196 1.00 95.06 116 MET A C 1
ATOM 887 O O . MET A 1 116 ? -18.823 0.202 -0.810 1.00 95.06 116 MET A O 1
ATOM 891 N N . PHE A 1 117 ? -19.615 1.481 0.845 1.00 93.88 117 PHE A N 1
ATOM 892 C CA . PHE A 1 117 ? -19.116 2.742 0.303 1.00 93.88 117 PHE A CA 1
ATOM 893 C C . PHE A 1 117 ? -17.601 2.890 0.434 1.00 93.88 117 PHE A C 1
ATOM 895 O O . PHE A 1 117 ? -16.949 3.244 -0.546 1.00 93.88 117 PHE A O 1
ATOM 902 N N . ALA A 1 118 ? -1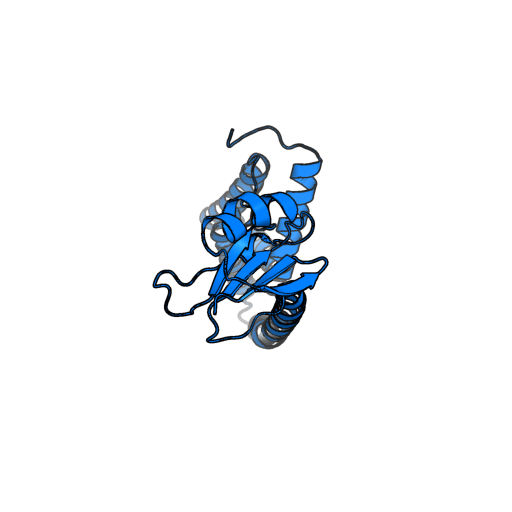7.013 2.584 1.597 1.00 90.38 118 ALA A N 1
ATOM 903 C CA . ALA A 1 118 ? -15.566 2.723 1.772 1.00 90.38 118 ALA A CA 1
ATOM 904 C C . ALA A 1 118 ? -14.807 1.691 0.931 1.00 90.38 118 ALA A C 1
ATOM 906 O O . ALA A 1 118 ? -13.782 2.024 0.343 1.00 90.38 118 ALA A O 1
ATOM 907 N N . THR A 1 119 ? -15.321 0.464 0.807 1.00 90.69 119 THR A N 1
ATOM 908 C CA . THR A 1 119 ? -14.700 -0.550 -0.059 1.00 90.69 119 THR A CA 1
ATOM 909 C C . THR A 1 119 ? -14.820 -0.176 -1.534 1.00 90.69 119 THR A C 1
ATOM 911 O O . THR A 1 119 ? -13.833 -0.273 -2.256 1.00 90.69 119 THR A O 1
ATOM 914 N N . THR A 1 120 ? -15.978 0.320 -1.985 1.00 94.69 120 THR A N 1
ATOM 915 C CA . THR A 1 120 ? -16.140 0.794 -3.373 1.00 94.69 120 THR A CA 1
ATOM 916 C C . THR A 1 120 ? -15.192 1.951 -3.680 1.00 94.69 120 THR A C 1
ATOM 918 O O . THR A 1 120 ? -14.499 1.928 -4.696 1.00 94.69 120 THR A O 1
ATOM 921 N N . LEU A 1 121 ? -15.091 2.930 -2.774 1.00 93.12 121 LEU A N 1
ATOM 922 C CA . LEU A 1 121 ? -14.135 4.027 -2.902 1.00 93.12 121 LEU A CA 1
ATOM 923 C C . LEU A 1 121 ? -12.695 3.506 -2.995 1.00 93.12 121 LEU A C 1
ATOM 925 O O . LEU A 1 121 ? -11.939 3.958 -3.851 1.00 93.12 121 LEU A O 1
ATOM 929 N N . ARG A 1 122 ? -12.321 2.527 -2.164 1.00 91.19 122 ARG A N 1
ATOM 930 C CA . ARG A 1 122 ? -10.987 1.910 -2.207 1.00 91.19 122 ARG A CA 1
ATOM 931 C C . ARG A 1 122 ? -10.731 1.189 -3.523 1.00 91.19 122 ARG A C 1
ATOM 933 O O . ARG A 1 122 ? -9.649 1.345 -4.073 1.00 91.19 122 ARG A O 1
ATOM 940 N N . PHE A 1 123 ? -11.703 0.451 -4.060 1.00 94.44 123 PHE A N 1
ATOM 941 C CA . PHE A 1 123 ? -11.565 -0.169 -5.381 1.00 94.44 123 PHE A CA 1
ATOM 942 C C . PHE A 1 123 ? -11.307 0.872 -6.465 1.00 94.44 123 PHE A C 1
ATOM 944 O O . PHE A 1 123 ? -10.413 0.685 -7.286 1.00 94.44 123 PHE A O 1
ATOM 951 N N . PHE A 1 124 ? -12.036 1.987 -6.435 1.00 95.94 124 PHE A N 1
ATOM 952 C CA . PHE A 1 124 ? -11.830 3.081 -7.376 1.00 95.94 124 PHE A CA 1
ATOM 953 C C . PHE A 1 124 ? -10.442 3.723 -7.226 1.00 95.94 124 PHE A C 1
ATOM 955 O O . PHE A 1 124 ? -9.734 3.892 -8.214 1.00 95.94 124 PHE A O 1
ATOM 962 N N . GLN A 1 125 ? -10.009 4.006 -5.994 1.00 92.69 125 GLN A N 1
ATOM 963 C CA . GLN A 1 125 ? -8.674 4.546 -5.709 1.00 92.69 125 GLN A CA 1
ATOM 964 C C . GLN A 1 125 ? -7.556 3.608 -6.179 1.00 92.69 125 GLN A C 1
ATOM 966 O O . GLN A 1 125 ? -6.598 4.061 -6.800 1.00 92.69 125 GLN A O 1
ATOM 971 N N . ILE A 1 126 ? -7.686 2.304 -5.913 1.00 91.88 126 ILE A N 1
ATOM 972 C CA . ILE A 1 126 ? -6.733 1.286 -6.369 1.00 91.88 126 ILE A CA 1
ATOM 973 C C . ILE A 1 126 ? -6.728 1.218 -7.893 1.00 91.88 126 ILE A C 1
ATOM 975 O O . ILE A 1 126 ? -5.659 1.148 -8.484 1.00 91.88 126 ILE A O 1
ATOM 979 N N . HIS A 1 127 ? -7.894 1.254 -8.540 1.00 94.88 127 HIS A N 1
ATOM 980 C CA . HIS A 1 127 ? -7.981 1.225 -9.995 1.00 94.88 127 HIS A CA 1
ATOM 981 C C . HIS A 1 127 ? -7.258 2.416 -10.629 1.00 94.88 127 HIS A C 1
ATOM 983 O O . HIS A 1 127 ? -6.408 2.200 -11.488 1.00 94.88 127 HIS A O 1
ATOM 989 N N . LEU A 1 128 ? -7.539 3.641 -10.170 1.00 94.00 128 LEU A N 1
ATOM 990 C CA . LEU A 1 128 ? -6.856 4.843 -10.656 1.00 94.00 128 LEU A CA 1
ATOM 991 C C . LEU A 1 128 ? -5.345 4.746 -10.449 1.00 94.00 128 LEU A C 1
ATOM 993 O O . LEU A 1 128 ? -4.583 4.908 -11.396 1.00 94.00 128 LEU A O 1
ATOM 997 N N . PHE A 1 129 ? -4.921 4.373 -9.238 1.00 90.12 129 PHE A N 1
ATOM 998 C CA . PHE A 1 129 ? -3.509 4.167 -8.941 1.00 90.12 129 PHE A CA 1
ATOM 999 C C . PHE A 1 129 ? -2.870 3.135 -9.878 1.00 90.12 129 PHE A C 1
ATOM 1001 O O . PHE A 1 129 ? -1.786 3.372 -10.396 1.00 90.12 129 PHE A O 1
ATOM 1008 N N . MET A 1 130 ? -3.528 1.998 -10.120 1.00 90.19 130 MET A N 1
ATOM 1009 C CA . MET A 1 130 ? -3.005 0.944 -10.989 1.00 90.19 130 MET A CA 1
ATOM 1010 C C . MET A 1 130 ? -2.931 1.377 -12.451 1.00 90.19 130 MET A C 1
ATOM 1012 O O . MET A 1 130 ? -1.967 1.022 -13.122 1.00 90.19 130 MET A O 1
ATOM 1016 N 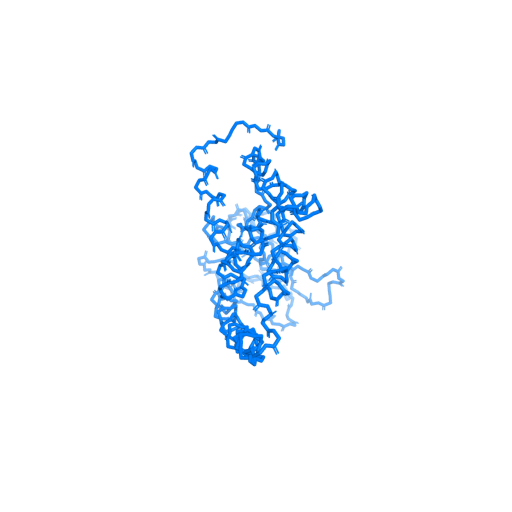N . VAL A 1 131 ? -3.914 2.130 -12.952 1.00 91.44 131 VAL A N 1
ATOM 1017 C CA . VAL A 1 131 ? -3.895 2.672 -14.319 1.00 91.44 131 VAL A CA 1
ATOM 1018 C C . VAL A 1 131 ? -2.722 3.633 -14.485 1.00 91.44 131 VAL A C 1
ATOM 1020 O O . VAL A 1 131 ? -1.899 3.434 -15.380 1.00 91.44 131 VAL A O 1
ATOM 1023 N N . ASP A 1 132 ? -2.596 4.607 -13.584 1.00 88.62 132 ASP A N 1
ATOM 1024 C CA . ASP A 1 132 ? -1.516 5.594 -13.620 1.00 88.62 132 ASP A CA 1
ATOM 1025 C C . ASP A 1 132 ? -0.154 4.916 -13.460 1.00 88.62 132 ASP A C 1
ATOM 1027 O O . ASP A 1 132 ? 0.773 5.173 -14.225 1.00 88.62 132 ASP A O 1
ATOM 1031 N N . HIS A 1 133 ? -0.039 3.977 -12.521 1.00 87.75 133 HIS A N 1
ATOM 1032 C CA . HIS A 1 133 ? 1.200 3.255 -12.280 1.00 87.75 133 HIS A CA 1
ATOM 1033 C C . HIS A 1 133 ? 1.596 2.404 -13.491 1.00 87.75 133 HIS A C 1
ATOM 1035 O O . HIS A 1 133 ? 2.720 2.511 -13.971 1.00 87.75 133 HIS A O 1
ATOM 1041 N N . LEU A 1 134 ? 0.685 1.606 -14.053 1.00 87.75 134 LEU A N 1
ATOM 1042 C CA . LEU A 1 134 ? 0.986 0.781 -15.228 1.00 87.75 134 LEU A CA 1
ATOM 1043 C C . LEU A 1 134 ? 1.272 1.613 -16.484 1.00 87.75 134 LEU A C 1
ATOM 1045 O O . LEU A 1 134 ? 2.030 1.146 -17.335 1.00 87.75 134 LEU A O 1
ATOM 1049 N N . SER A 1 135 ? 0.735 2.835 -16.587 1.00 86.56 135 SER A N 1
ATOM 1050 C CA . SER A 1 135 ? 1.041 3.758 -17.690 1.00 86.56 135 SER A CA 1
ATOM 1051 C C . SER A 1 135 ? 2.517 4.171 -17.741 1.00 86.56 135 SER A C 1
ATOM 1053 O O . SER A 1 135 ? 3.024 4.529 -18.803 1.00 86.56 135 SER A O 1
ATOM 1055 N N . LEU A 1 136 ? 3.238 4.059 -16.618 1.00 87.75 136 LEU A N 1
ATOM 1056 C CA . LEU A 1 136 ? 4.671 4.339 -16.561 1.00 87.75 136 LEU A CA 1
ATOM 1057 C C . LEU A 1 136 ? 5.505 3.262 -17.261 1.00 87.75 136 LEU A C 1
ATOM 1059 O O . LEU A 1 136 ? 6.680 3.496 -17.527 1.00 87.75 136 LEU A O 1
ATOM 1063 N N . ARG A 1 137 ? 4.946 2.094 -17.592 1.00 89.81 137 ARG A N 1
ATOM 1064 C CA . ARG A 1 137 ? 5.680 1.033 -18.290 1.00 89.81 137 ARG A CA 1
ATOM 1065 C C . ARG A 1 137 ? 5.916 1.402 -19.764 1.00 89.81 137 ARG A C 1
ATOM 1067 O O . ARG A 1 137 ? 5.006 1.928 -20.404 1.00 89.81 137 ARG A O 1
ATOM 1074 N N . PRO A 1 138 ? 7.092 1.090 -20.344 1.00 93.00 138 PRO A N 1
ATOM 1075 C CA . PRO A 1 138 ? 7.290 1.206 -21.787 1.00 93.00 138 PRO A CA 1
ATOM 1076 C C . PRO A 1 138 ? 6.213 0.428 -22.568 1.00 93.00 138 PRO A C 1
ATOM 1078 O O . PRO A 1 138 ? 5.893 -0.703 -22.183 1.00 93.00 138 PRO A O 1
ATOM 1081 N N . PRO A 1 139 ? 5.649 0.995 -23.649 1.00 93.25 139 PRO A N 1
ATOM 1082 C CA . PRO A 1 139 ? 4.643 0.315 -24.457 1.00 93.25 139 PRO A CA 1
ATOM 1083 C C . PRO A 1 139 ? 5.265 -0.880 -25.191 1.00 93.25 139 PRO A C 1
ATOM 1085 O O . PRO A 1 139 ? 6.273 -0.739 -25.874 1.00 93.25 139 PRO A O 1
ATOM 1088 N N . PHE A 1 140 ? 4.654 -2.058 -25.075 1.00 92.75 140 PHE A N 1
ATOM 1089 C CA . PHE A 1 140 ? 5.110 -3.288 -25.728 1.00 92.75 140 PHE A CA 1
ATOM 1090 C C . PHE A 1 140 ? 3.937 -4.000 -26.421 1.00 92.75 140 PHE A C 1
ATOM 1092 O O . PHE A 1 140 ? 2.770 -3.769 -26.098 1.00 92.75 140 PHE A O 1
ATOM 1099 N N . GLU A 1 141 ? 4.243 -4.861 -27.389 1.00 92.19 141 GLU A N 1
ATOM 1100 C CA . GLU A 1 141 ? 3.270 -5.597 -28.199 1.00 92.19 141 GLU A CA 1
ATOM 1101 C C . GLU A 1 141 ? 3.090 -7.013 -27.636 1.00 92.19 141 GLU A C 1
ATOM 1103 O O . GLU A 1 141 ? 4.026 -7.811 -27.579 1.00 92.19 141 GLU A O 1
ATOM 1108 N N . LYS A 1 142 ? 1.863 -7.363 -27.238 1.00 89.62 142 LYS A N 1
ATOM 1109 C CA . LYS A 1 142 ? 1.562 -8.722 -26.762 1.00 89.62 142 LYS A CA 1
ATOM 1110 C C . LYS A 1 142 ? 1.761 -9.749 -27.880 1.00 89.62 142 LYS A C 1
ATOM 1112 O O . LYS A 1 142 ? 1.403 -9.494 -29.026 1.00 89.62 142 LYS A O 1
ATOM 1117 N N . GLY A 1 143 ? 2.298 -10.918 -27.535 1.00 90.06 143 GLY A N 1
ATOM 1118 C CA . GLY A 1 143 ? 2.545 -12.012 -28.482 1.00 90.06 143 GLY A CA 1
ATOM 1119 C C . GLY A 1 143 ? 3.778 -11.838 -29.376 1.00 90.06 143 GLY A C 1
ATOM 1120 O O . GLY A 1 143 ? 4.135 -12.769 -30.097 1.00 90.06 143 GLY A O 1
ATOM 1121 N N . MET A 1 144 ? 4.471 -10.698 -29.308 1.00 92.88 144 MET A N 1
ATOM 1122 C CA . MET A 1 144 ? 5.720 -10.484 -30.034 1.00 92.88 144 MET A CA 1
ATOM 1123 C C . MET A 1 144 ? 6.933 -10.808 -29.168 1.00 92.88 144 MET A C 1
ATOM 1125 O O . MET A 1 144 ? 6.949 -10.529 -27.973 1.00 92.88 144 MET A O 1
ATOM 1129 N N . ARG A 1 145 ? 7.985 -11.351 -29.791 1.00 94.75 145 ARG A N 1
ATOM 1130 C CA . ARG A 1 145 ? 9.279 -11.566 -29.136 1.00 94.75 145 ARG A CA 1
ATOM 1131 C C . ARG A 1 145 ? 9.946 -10.228 -28.852 1.00 94.75 145 ARG A C 1
ATOM 1133 O O . ARG A 1 145 ? 10.376 -9.549 -29.785 1.00 94.75 145 ARG A O 1
ATOM 1140 N N . GLN A 1 146 ? 9.987 -9.828 -27.585 1.00 95.88 146 GLN A N 1
ATOM 1141 C CA . GLN A 1 146 ? 10.473 -8.509 -27.187 1.00 95.88 146 GLN A CA 1
ATOM 1142 C C . GLN A 1 146 ? 11.297 -8.544 -25.901 1.00 95.88 146 GLN A C 1
ATOM 1144 O O . GLN A 1 146 ? 11.043 -9.332 -24.992 1.00 95.88 146 GLN A O 1
ATOM 1149 N N . ILE A 1 147 ? 12.260 -7.632 -25.818 1.00 96.06 147 ILE A N 1
ATOM 1150 C CA . ILE A 1 147 ? 13.019 -7.314 -24.612 1.00 96.06 147 ILE A CA 1
ATOM 1151 C C . ILE A 1 147 ? 12.685 -5.878 -24.234 1.00 96.06 147 ILE A C 1
ATOM 1153 O O . ILE A 1 147 ? 12.896 -4.951 -25.015 1.00 96.06 147 ILE A O 1
ATOM 1157 N N . VAL A 1 148 ? 12.149 -5.699 -23.034 1.00 96.38 148 VAL A N 1
ATOM 1158 C CA . VAL A 1 148 ? 11.696 -4.413 -22.512 1.00 96.38 148 VAL A CA 1
ATOM 1159 C C . VAL A 1 148 ? 12.610 -4.013 -21.364 1.00 96.38 148 VAL A C 1
ATOM 1161 O O . VAL A 1 148 ? 12.561 -4.605 -20.288 1.00 96.38 148 VAL A O 1
ATOM 1164 N N . PHE A 1 149 ? 13.427 -2.988 -21.578 1.00 96.62 149 PHE A N 1
ATOM 1165 C CA . PHE A 1 149 ? 14.210 -2.357 -20.525 1.00 96.62 149 PHE A CA 1
ATOM 1166 C C . PHE A 1 149 ? 13.393 -1.252 -19.873 1.00 96.62 149 PHE A C 1
ATOM 1168 O O . PHE A 1 149 ? 12.964 -0.318 -20.543 1.00 96.62 149 PHE A O 1
ATOM 1175 N N . ILE A 1 150 ? 13.197 -1.345 -18.565 1.00 95.19 150 ILE A N 1
ATOM 1176 C CA . ILE A 1 150 ? 12.491 -0.354 -17.754 1.00 95.19 150 ILE A CA 1
ATOM 1177 C C . ILE A 1 150 ? 13.522 0.543 -17.081 1.00 95.19 150 ILE A C 1
ATOM 1179 O O . ILE A 1 150 ? 14.418 0.050 -16.397 1.00 95.19 150 ILE A O 1
ATOM 1183 N N . THR A 1 151 ? 13.402 1.857 -17.250 1.00 92.25 151 THR A N 1
ATOM 1184 C CA . THR A 1 151 ? 14.269 2.816 -16.558 1.00 92.25 151 THR A CA 1
ATOM 1185 C C . THR A 1 151 ? 13.968 2.796 -15.053 1.00 92.25 151 THR A C 1
ATOM 1187 O O . THR A 1 151 ? 12.800 2.943 -14.678 1.00 92.25 151 THR A O 1
ATOM 1190 N N . PRO A 1 152 ? 14.978 2.657 -14.170 1.00 88.94 152 PRO A N 1
ATOM 1191 C CA . PRO A 1 152 ? 14.778 2.813 -12.736 1.00 88.94 152 PRO A CA 1
ATOM 1192 C C . PRO A 1 152 ? 14.202 4.192 -12.423 1.00 88.94 152 PRO A C 1
ATOM 1194 O O . PRO A 1 152 ? 14.728 5.211 -12.867 1.00 88.94 152 PRO A O 1
ATOM 1197 N N . ASN A 1 153 ? 13.146 4.221 -11.621 1.00 82.88 153 ASN A N 1
ATOM 1198 C CA . ASN A 1 153 ? 12.587 5.445 -11.077 1.00 82.88 153 ASN A CA 1
ATOM 1199 C C . ASN A 1 153 ? 12.665 5.345 -9.543 1.00 82.88 153 ASN A C 1
ATOM 1201 O O . ASN A 1 153 ? 12.199 4.347 -9.001 1.00 82.88 153 ASN A O 1
ATOM 1205 N N . PRO A 1 154 ? 13.304 6.291 -8.836 1.00 69.81 154 PRO A N 1
ATOM 1206 C CA . PRO A 1 154 ? 13.348 6.270 -7.375 1.00 69.81 154 PRO A CA 1
ATOM 1207 C C . PRO A 1 154 ? 12.018 6.697 -6.735 1.00 69.81 154 PRO A C 1
ATOM 1209 O O . PRO A 1 154 ? 11.724 6.268 -5.621 1.00 69.81 154 PRO A O 1
ATOM 1212 N N . ASP A 1 155 ? 11.209 7.497 -7.435 1.00 69.88 155 ASP A N 1
ATOM 1213 C CA . ASP A 1 155 ? 9.944 8.042 -6.925 1.00 69.88 155 ASP A CA 1
ATOM 1214 C C . ASP A 1 155 ? 8.779 7.054 -7.080 1.00 69.88 155 ASP A C 1
ATOM 1216 O O . ASP A 1 155 ? 7.804 7.094 -6.330 1.00 69.88 155 ASP A O 1
ATOM 1220 N N . PHE A 1 156 ? 8.886 6.138 -8.043 1.00 67.25 156 PHE A N 1
ATOM 1221 C CA . PHE A 1 156 ? 7.876 5.127 -8.342 1.00 67.25 156 PHE A CA 1
ATOM 1222 C C . PHE A 1 156 ? 8.504 3.747 -8.379 1.00 67.25 156 PHE A C 1
ATOM 1224 O O . PHE A 1 156 ? 9.617 3.590 -8.856 1.00 67.25 156 PHE A O 1
ATOM 1231 N N . TYR A 1 157 ? 7.773 2.723 -7.945 1.00 75.00 157 TYR A N 1
ATOM 1232 C CA . TYR A 1 157 ? 8.266 1.349 -7.852 1.00 75.00 157 TYR A CA 1
ATOM 1233 C C . TYR A 1 157 ? 8.493 0.671 -9.215 1.00 75.00 157 TYR A C 1
ATOM 1235 O O . TYR A 1 157 ? 7.872 -0.335 -9.536 1.00 75.00 157 TYR A O 1
ATOM 1243 N N . ALA A 1 158 ? 9.416 1.188 -10.026 1.00 82.81 158 ALA A N 1
ATOM 1244 C CA . ALA A 1 158 ? 9.714 0.683 -11.364 1.00 82.81 158 ALA A CA 1
ATOM 1245 C C . ALA A 1 158 ? 10.159 -0.790 -11.354 1.00 82.81 158 ALA A C 1
ATOM 1247 O O . ALA A 1 158 ? 10.007 -1.495 -12.348 1.00 82.81 158 ALA A O 1
ATOM 1248 N N . GLN A 1 159 ? 10.673 -1.274 -10.219 1.00 82.62 159 GLN A N 1
ATOM 1249 C CA . GLN A 1 159 ? 11.013 -2.684 -10.023 1.00 82.62 159 GLN A CA 1
ATOM 1250 C C . GLN A 1 159 ? 9.802 -3.616 -10.143 1.00 82.62 159 GLN A C 1
ATOM 1252 O O . GLN A 1 159 ? 9.954 -4.731 -10.637 1.00 82.62 159 GLN A O 1
ATOM 1257 N N . ASP A 1 160 ? 8.597 -3.144 -9.815 1.00 85.56 160 ASP A N 1
ATOM 1258 C CA . ASP A 1 160 ? 7.364 -3.928 -9.942 1.00 85.56 160 ASP A CA 1
ATOM 1259 C C . ASP A 1 160 ? 6.970 -4.148 -11.406 1.00 85.56 160 ASP A C 1
ATOM 1261 O O . ASP A 1 160 ? 6.173 -5.034 -11.705 1.00 85.56 160 ASP A O 1
ATOM 1265 N N . PHE A 1 161 ? 7.532 -3.383 -12.348 1.00 88.94 161 PHE A N 1
ATOM 1266 C CA . PHE A 1 161 ? 7.320 -3.620 -13.776 1.00 88.94 161 PHE A CA 1
ATOM 1267 C C . PHE A 1 161 ? 8.162 -4.776 -14.320 1.00 88.94 161 PHE A C 1
ATOM 1269 O O . PHE A 1 161 ? 7.858 -5.284 -15.399 1.00 88.94 161 PHE A O 1
ATOM 1276 N N . VAL A 1 162 ? 9.181 -5.230 -13.584 1.00 90.94 162 VAL A N 1
ATOM 1277 C CA . VAL A 1 162 ? 10.024 -6.370 -13.966 1.00 90.94 162 VAL A CA 1
ATOM 1278 C C . VAL A 1 162 ? 9.349 -7.674 -13.525 1.00 90.94 162 VAL A C 1
ATOM 1280 O O . VAL A 1 162 ? 9.804 -8.371 -12.621 1.00 90.94 162 VAL A O 1
ATOM 1283 N N . GLN A 1 163 ? 8.222 -7.994 -14.161 1.00 89.19 163 GLN A N 1
ATOM 1284 C CA . GLN A 1 163 ? 7.435 -9.203 -13.904 1.00 89.19 163 GLN A CA 1
ATOM 1285 C C . GLN A 1 163 ? 7.427 -10.093 -15.145 1.00 89.19 163 GLN A C 1
ATOM 1287 O O . GLN A 1 163 ? 6.612 -9.918 -16.048 1.00 89.19 163 GLN A O 1
ATOM 1292 N N . ASN A 1 164 ? 8.351 -11.051 -15.182 1.00 92.19 164 ASN A N 1
ATOM 1293 C CA . ASN A 1 164 ? 8.397 -12.076 -16.221 1.00 92.19 164 ASN A CA 1
ATOM 1294 C C . ASN A 1 164 ? 7.521 -13.265 -15.829 1.00 92.19 164 ASN A C 1
ATOM 1296 O O . ASN A 1 164 ? 7.515 -13.669 -14.665 1.00 92.19 164 ASN A O 1
ATOM 1300 N N . ASP A 1 165 ? 6.808 -13.844 -16.796 1.00 89.38 165 ASP A N 1
ATOM 1301 C CA . ASP A 1 165 ? 6.074 -15.091 -16.578 1.00 89.38 165 ASP A CA 1
ATOM 1302 C C . ASP A 1 165 ? 7.058 -16.197 -16.147 1.00 89.38 165 ASP A C 1
ATOM 1304 O O . ASP A 1 165 ? 7.994 -16.476 -16.901 1.00 89.38 165 ASP A O 1
ATOM 1308 N N . PRO A 1 166 ? 6.863 -16.857 -14.986 1.00 90.88 166 PRO A N 1
ATOM 1309 C CA . PRO A 1 166 ? 7.755 -17.919 -14.517 1.00 90.88 166 PRO A CA 1
ATOM 1310 C C . PRO A 1 166 ? 7.958 -19.059 -15.519 1.00 90.88 166 PRO A C 1
ATOM 1312 O O . PRO A 1 166 ? 8.999 -19.711 -15.504 1.00 90.88 166 PRO A O 1
ATOM 1315 N N . PHE A 1 167 ? 6.973 -19.297 -16.390 1.00 92.31 167 PHE A N 1
ATOM 1316 C CA . PHE A 1 167 ? 7.027 -20.336 -17.421 1.00 92.31 167 PHE A CA 1
ATOM 1317 C C . PHE A 1 167 ? 7.340 -19.791 -18.820 1.00 92.31 167 PHE A C 1
ATOM 1319 O O . PHE A 1 167 ? 7.310 -20.559 -19.778 1.00 92.31 167 PHE A O 1
ATOM 1326 N N . LEU A 1 168 ? 7.618 -18.487 -18.946 1.00 87.25 168 LEU A N 1
ATOM 1327 C CA . LEU A 1 168 ? 7.953 -17.811 -20.204 1.00 87.25 168 LEU A CA 1
ATOM 1328 C C . LEU A 1 168 ? 6.943 -18.084 -21.339 1.00 87.25 168 LEU A C 1
ATOM 1330 O O . LEU A 1 168 ? 7.332 -18.225 -22.498 1.00 87.25 168 LEU A O 1
ATOM 1334 N N . ARG A 1 169 ? 5.641 -18.189 -21.021 1.00 90.88 169 ARG A N 1
ATOM 1335 C CA . ARG A 1 169 ? 4.592 -18.424 -22.034 1.00 90.88 169 ARG A CA 1
ATOM 1336 C C . ARG A 1 169 ? 4.367 -17.181 -22.885 1.00 90.88 169 ARG A C 1
ATOM 1338 O O . ARG A 1 169 ? 4.079 -17.290 -24.072 1.00 90.88 169 ARG A O 1
ATOM 1345 N N . GLU A 1 170 ? 4.521 -16.011 -22.275 1.00 90.81 170 GLU A N 1
ATOM 1346 C CA . GLU A 1 170 ? 4.545 -14.738 -22.983 1.00 90.81 170 GLU A CA 1
ATOM 1347 C C . GLU A 1 170 ? 5.949 -14.489 -23.560 1.00 90.81 170 GLU A C 1
ATOM 1349 O O . GLU A 1 170 ? 6.932 -14.555 -22.818 1.00 90.81 170 GLU A O 1
ATOM 1354 N N . PRO A 1 171 ? 6.079 -14.155 -24.855 1.00 93.12 171 PRO A N 1
ATOM 1355 C CA . PRO A 1 171 ? 7.372 -13.955 -25.509 1.00 93.12 171 PRO A CA 1
ATOM 1356 C C . PRO A 1 171 ? 8.013 -12.589 -25.185 1.00 93.12 171 PRO A C 1
ATOM 1358 O O . PRO A 1 171 ? 8.765 -12.046 -25.988 1.00 93.12 171 PRO A O 1
ATOM 1361 N N . VAL A 1 172 ? 7.735 -12.015 -24.015 1.00 94.69 172 VAL A N 1
ATOM 1362 C CA . VAL A 1 172 ? 8.227 -10.695 -23.606 1.00 94.69 172 VAL A CA 1
ATOM 1363 C C . VAL A 1 172 ? 9.063 -10.835 -22.343 1.00 94.69 172 VAL A C 1
ATOM 1365 O O . VAL A 1 172 ? 8.597 -11.379 -21.345 1.00 94.69 172 VAL A O 1
ATOM 1368 N N . ILE A 1 173 ? 10.290 -10.316 -22.385 1.00 94.56 173 ILE A N 1
ATOM 1369 C CA . ILE A 1 173 ? 11.198 -10.290 -21.238 1.00 94.56 173 ILE A CA 1
ATOM 1370 C C . ILE A 1 173 ? 11.353 -8.849 -20.761 1.00 94.56 173 ILE A C 1
ATOM 1372 O O . ILE A 1 173 ? 11.912 -8.007 -21.459 1.00 94.56 173 ILE A O 1
ATOM 1376 N N . PHE A 1 174 ? 10.897 -8.575 -19.547 1.00 95.19 174 PHE A N 1
ATOM 1377 C CA . PHE A 1 174 ? 11.126 -7.332 -18.827 1.00 95.19 174 PHE A CA 1
ATOM 1378 C C . PHE A 1 174 ? 12.449 -7.395 -18.068 1.00 95.19 174 PHE A C 1
ATOM 1380 O O . PHE A 1 174 ? 12.753 -8.375 -17.381 1.00 95.19 174 PHE A O 1
ATOM 1387 N N . MET A 1 175 ? 13.230 -6.326 -18.160 1.00 95.25 175 MET A N 1
ATOM 1388 C CA . MET A 1 175 ? 14.506 -6.163 -17.476 1.00 95.25 175 MET A CA 1
ATOM 1389 C C . MET A 1 175 ? 14.602 -4.752 -16.902 1.00 95.25 175 MET A C 1
ATOM 1391 O O . MET A 1 175 ? 14.112 -3.796 -17.497 1.00 95.25 175 MET A O 1
ATOM 1395 N N . MET A 1 176 ? 15.265 -4.603 -15.758 1.00 95.12 176 MET A N 1
ATOM 1396 C CA . MET A 1 176 ? 15.631 -3.276 -15.266 1.00 95.12 176 MET A CA 1
ATOM 1397 C C . MET A 1 176 ? 16.817 -2.747 -16.079 1.00 95.12 176 MET A C 1
ATOM 1399 O O . MET A 1 176 ? 17.832 -3.434 -16.200 1.00 95.12 176 MET A O 1
ATOM 1403 N N . SER A 1 177 ? 16.695 -1.533 -16.607 1.00 94.44 177 SER A N 1
ATOM 1404 C CA . SER A 1 177 ? 17.757 -0.853 -17.346 1.00 94.44 177 SER A CA 1
ATOM 1405 C C . SER A 1 177 ? 18.927 -0.509 -16.425 1.00 94.44 177 SER A C 1
ATOM 1407 O O . SER A 1 177 ? 18.734 -0.045 -15.298 1.00 94.44 177 SER A O 1
ATOM 1409 N N . ARG A 1 178 ? 20.155 -0.682 -16.925 1.00 94.12 178 ARG A N 1
ATOM 1410 C CA . ARG A 1 178 ? 21.382 -0.148 -16.303 1.00 94.12 178 ARG A CA 1
ATOM 1411 C C . ARG A 1 178 ? 21.942 1.056 -17.060 1.00 94.12 178 ARG A C 1
ATOM 1413 O O . ARG A 1 178 ? 23.079 1.466 -16.838 1.00 94.12 178 ARG A O 1
ATOM 1420 N N . GLY A 1 179 ? 21.128 1.632 -17.939 1.00 92.81 179 GLY A N 1
ATOM 1421 C CA . GLY A 1 179 ? 21.486 2.714 -18.840 1.00 92.81 179 GLY A CA 1
ATOM 1422 C C . GLY A 1 179 ? 21.566 2.226 -20.283 1.00 92.81 179 GLY A C 1
ATOM 1423 O O . GLY A 1 179 ? 22.191 1.208 -20.574 1.00 92.81 179 GLY A O 1
ATOM 1424 N N . ARG A 1 180 ? 20.988 3.017 -21.197 1.00 93.81 180 ARG A N 1
ATOM 1425 C CA . ARG A 1 180 ? 20.810 2.688 -22.627 1.00 93.81 180 ARG A CA 1
ATOM 1426 C C . ARG A 1 180 ? 22.059 2.098 -23.288 1.00 93.81 180 ARG A C 1
ATOM 1428 O O . ARG A 1 180 ? 21.982 1.117 -24.018 1.00 93.81 180 ARG A O 1
ATOM 1435 N N . LYS A 1 181 ? 23.224 2.699 -23.022 1.00 94.81 181 LYS A N 1
ATOM 1436 C CA . LYS A 1 181 ? 24.501 2.253 -23.593 1.00 94.81 181 LYS A CA 1
ATOM 1437 C C . LYS A 1 181 ? 24.884 0.855 -23.106 1.00 94.81 181 LYS A C 1
ATOM 1439 O O . LYS A 1 181 ? 25.257 0.014 -23.915 1.00 94.81 181 LYS A O 1
ATOM 1444 N N . TRP A 1 182 ? 24.771 0.617 -21.801 1.00 96.31 182 TRP A N 1
ATOM 1445 C CA . TRP A 1 182 ? 25.120 -0.664 -21.199 1.00 96.31 182 TRP A CA 1
ATOM 1446 C C . TRP A 1 182 ? 24.166 -1.766 -21.669 1.00 96.31 182 TRP A C 1
ATOM 1448 O O . TRP A 1 182 ? 24.619 -2.821 -22.104 1.00 96.31 182 TRP A O 1
ATOM 1458 N N . ASP A 1 183 ? 22.859 -1.490 -21.663 1.00 96.00 183 ASP A N 1
ATOM 1459 C CA . ASP A 1 183 ? 21.834 -2.440 -22.108 1.00 96.00 183 ASP A CA 1
ATOM 1460 C C . ASP A 1 183 ? 22.060 -2.856 -23.575 1.00 96.00 183 ASP A C 1
ATOM 1462 O O . ASP A 1 183 ? 21.984 -4.038 -23.921 1.00 96.00 183 ASP A O 1
ATOM 1466 N N . TYR A 1 184 ? 22.426 -1.903 -24.439 1.00 96.06 184 TYR A N 1
ATOM 1467 C CA . TYR A 1 184 ? 22.759 -2.196 -25.829 1.00 96.06 184 TYR A CA 1
ATOM 1468 C C . TYR A 1 184 ? 24.061 -2.998 -25.980 1.00 96.06 184 TYR A C 1
ATOM 1470 O O . TYR A 1 184 ? 24.066 -4.041 -26.633 1.00 96.06 184 TYR A O 1
ATOM 1478 N N . GLU A 1 185 ? 25.170 -2.525 -25.402 1.00 96.06 185 GLU A N 1
ATOM 1479 C CA . GLU A 1 185 ? 26.502 -3.109 -25.616 1.00 96.06 185 GLU A CA 1
ATOM 1480 C C . GLU A 1 185 ? 26.647 -4.504 -24.994 1.00 96.06 185 GLU A C 1
ATOM 1482 O O . GLU A 1 185 ? 27.277 -5.382 -25.592 1.00 96.06 185 GLU A O 1
ATOM 1487 N N . GLU A 1 186 ? 26.051 -4.725 -23.821 1.00 95.44 186 GLU A N 1
ATOM 1488 C CA . GLU A 1 186 ? 26.233 -5.956 -23.051 1.00 95.44 186 GLU A CA 1
ATOM 1489 C C . GLU A 1 186 ? 25.135 -6.993 -23.291 1.00 95.44 186 GLU A C 1
ATOM 1491 O O . GLU A 1 186 ? 25.415 -8.195 -23.233 1.00 95.44 186 GLU A O 1
ATOM 1496 N N . ILE A 1 187 ? 23.903 -6.563 -23.586 1.00 94.88 187 ILE A N 1
ATOM 1497 C CA . ILE A 1 187 ? 22.773 -7.480 -23.775 1.00 94.88 187 ILE A CA 1
ATOM 1498 C C . ILE A 1 187 ? 22.399 -7.565 -25.247 1.00 94.88 187 ILE A C 1
ATOM 1500 O O . ILE A 1 187 ? 22.584 -8.621 -25.853 1.00 94.88 187 ILE A O 1
ATOM 1504 N N . ILE A 1 188 ? 21.898 -6.478 -25.836 1.00 96.38 188 ILE A N 1
ATOM 1505 C CA . ILE A 1 188 ? 21.307 -6.532 -27.179 1.00 96.38 188 ILE A CA 1
ATOM 1506 C C . ILE A 1 188 ? 22.341 -6.941 -28.224 1.00 96.38 188 ILE A C 1
ATOM 1508 O O . ILE A 1 188 ? 22.186 -7.975 -28.865 1.00 96.38 188 ILE A O 1
ATOM 1512 N N . LYS A 1 189 ? 23.453 -6.214 -28.340 1.00 95.44 189 LYS A N 1
ATOM 1513 C CA . LYS A 1 189 ? 24.476 -6.476 -29.359 1.00 95.44 189 LYS A CA 1
ATOM 1514 C C . LYS A 1 189 ? 25.077 -7.883 -29.254 1.00 95.44 189 LYS A C 1
ATOM 1516 O O . LYS A 1 189 ? 25.421 -8.479 -30.270 1.00 95.44 189 LYS A O 1
ATOM 1521 N N . ARG A 1 190 ? 25.229 -8.413 -28.034 1.00 95.12 190 ARG A N 1
ATOM 1522 C CA . ARG A 1 190 ? 25.881 -9.712 -27.786 1.00 95.12 190 ARG A CA 1
ATOM 1523 C C . ARG A 1 190 ? 24.936 -10.904 -27.891 1.00 95.12 190 ARG A C 1
ATOM 1525 O O . ARG A 1 190 ? 25.373 -11.975 -28.299 1.00 95.12 190 ARG A O 1
ATOM 1532 N N . ARG A 1 191 ? 23.680 -10.756 -27.462 1.00 94.31 191 ARG A N 1
ATOM 1533 C CA . ARG A 1 191 ? 22.716 -11.867 -27.349 1.00 94.31 191 ARG A CA 1
ATOM 1534 C C . ARG A 1 191 ? 21.627 -11.826 -28.414 1.00 94.31 191 ARG A C 1
ATOM 1536 O O . ARG A 1 191 ? 21.115 -12.876 -28.779 1.00 94.31 191 ARG A O 1
ATOM 1543 N N . PHE A 1 192 ? 21.304 -10.639 -28.916 1.00 94.69 192 PHE A N 1
ATOM 1544 C CA . PHE A 1 192 ? 20.219 -10.396 -29.863 1.00 94.69 192 PHE A CA 1
ATOM 1545 C C . PHE A 1 192 ? 20.661 -9.402 -30.953 1.00 94.69 192 PHE A C 1
ATOM 1547 O O . PHE A 1 192 ? 20.066 -8.336 -31.091 1.00 94.69 192 PHE A O 1
ATOM 1554 N N . PRO A 1 193 ? 21.716 -9.711 -31.734 1.00 92.75 193 PRO A N 1
ATOM 1555 C CA . PRO A 1 193 ? 22.310 -8.760 -32.679 1.00 92.75 193 PRO A CA 1
ATOM 1556 C C . PRO A 1 193 ? 21.358 -8.316 -33.801 1.00 92.75 193 PRO A C 1
ATOM 1558 O O . PRO A 1 193 ? 21.574 -7.264 -34.391 1.00 92.75 193 PRO A O 1
ATOM 1561 N N . ALA A 1 194 ? 20.319 -9.105 -34.093 1.00 93.19 194 ALA A N 1
ATOM 1562 C CA . ALA A 1 194 ? 19.284 -8.773 -35.070 1.00 93.19 194 ALA A CA 1
ATOM 1563 C C . ALA A 1 194 ? 18.131 -7.936 -34.485 1.00 93.19 194 ALA A C 1
ATOM 1565 O O . ALA A 1 194 ? 17.260 -7.501 -35.232 1.00 93.19 194 ALA A O 1
ATOM 1566 N N . ALA A 1 195 ? 18.105 -7.711 -33.166 1.00 95.19 195 ALA A N 1
ATOM 1567 C CA . ALA A 1 195 ? 17.000 -7.009 -32.535 1.00 95.19 195 ALA A CA 1
ATOM 1568 C C . ALA A 1 195 ? 16.957 -5.531 -32.935 1.00 95.19 195 ALA A C 1
ATOM 1570 O O . ALA A 1 195 ? 17.985 -4.854 -33.023 1.00 95.19 195 ALA A O 1
ATOM 1571 N N . ARG A 1 196 ? 15.743 -5.007 -33.102 1.00 95.12 196 ARG A N 1
ATOM 1572 C CA . ARG A 1 196 ? 15.494 -3.608 -33.471 1.00 95.12 196 ARG A CA 1
ATOM 1573 C C . ARG A 1 196 ? 14.743 -2.860 -32.384 1.00 95.12 196 ARG A C 1
ATOM 1575 O O . ARG A 1 196 ? 13.839 -3.407 -31.757 1.00 95.12 196 ARG A O 1
ATOM 1582 N N . VAL A 1 197 ? 15.075 -1.588 -32.198 1.00 95.56 197 VAL A N 1
ATOM 1583 C CA . VAL A 1 197 ? 14.326 -0.706 -31.296 1.00 95.56 197 VAL A CA 1
ATOM 1584 C C . VAL A 1 197 ? 12.946 -0.439 -31.890 1.00 95.56 197 VAL A C 1
ATOM 1586 O O . VAL A 1 197 ? 12.838 0.014 -33.027 1.00 95.56 197 VAL A O 1
ATOM 1589 N N . THR A 1 198 ? 11.893 -0.692 -31.116 1.00 95.62 198 THR A N 1
ATOM 1590 C CA . THR A 1 198 ? 10.514 -0.295 -31.451 1.00 95.62 198 THR A CA 1
ATOM 1591 C C . THR A 1 198 ? 10.024 0.868 -30.594 1.00 95.62 198 THR A C 1
ATOM 1593 O O . THR A 1 198 ? 9.089 1.559 -30.984 1.00 95.62 198 THR A O 1
ATOM 1596 N N . TYR A 1 199 ? 10.657 1.105 -29.444 1.00 96.12 199 TYR A N 1
ATOM 1597 C CA . TYR A 1 199 ? 10.377 2.246 -28.578 1.00 96.12 199 TYR A CA 1
ATOM 1598 C C . TYR A 1 199 ? 11.639 2.670 -27.817 1.00 96.12 199 TYR A C 1
ATOM 1600 O O . TYR A 1 199 ? 12.350 1.819 -27.282 1.00 96.12 199 TYR A O 1
ATOM 1608 N N . ASP A 1 200 ? 11.884 3.977 -27.730 1.00 95.44 200 ASP A N 1
ATOM 1609 C CA . ASP A 1 200 ? 12.894 4.585 -26.856 1.00 95.44 200 ASP A CA 1
ATOM 1610 C C . ASP A 1 200 ? 12.307 5.855 -26.240 1.00 95.44 200 ASP A C 1
ATOM 1612 O O . ASP A 1 200 ? 11.976 6.808 -26.947 1.00 95.44 200 ASP A O 1
ATOM 1616 N N . GLY A 1 201 ? 12.136 5.849 -24.922 1.00 92.81 201 GLY A N 1
ATOM 1617 C CA . GLY A 1 201 ? 11.495 6.932 -24.195 1.00 92.81 201 GLY A CA 1
ATOM 1618 C C . GLY A 1 201 ? 12.061 7.127 -22.790 1.00 92.81 201 GLY A C 1
ATOM 1619 O O . GLY A 1 201 ? 13.030 6.471 -22.394 1.00 92.81 201 GLY A O 1
ATOM 1620 N N . PRO A 1 202 ? 11.483 8.055 -22.009 1.00 90.75 202 PRO A N 1
ATOM 1621 C CA . PRO A 1 202 ? 11.963 8.366 -20.661 1.00 90.75 202 PRO A CA 1
ATOM 1622 C C . PRO A 1 202 ? 11.807 7.185 -19.692 1.00 90.75 202 PRO A C 1
ATOM 1624 O O . PRO A 1 202 ? 12.646 6.972 -18.821 1.00 90.75 202 PRO A O 1
ATOM 1627 N N . ASN A 1 203 ? 10.766 6.379 -19.874 1.00 91.25 203 ASN A N 1
ATOM 1628 C CA . ASN A 1 203 ? 10.463 5.223 -19.039 1.00 91.25 203 ASN A CA 1
ATOM 1629 C C . ASN A 1 203 ? 11.190 3.930 -19.441 1.00 91.25 203 ASN A C 1
ATOM 1631 O O . ASN A 1 203 ? 11.101 2.945 -18.706 1.00 91.25 203 ASN A O 1
ATOM 1635 N N . GLY A 1 204 ? 11.904 3.909 -20.570 1.00 94.19 204 GLY A N 1
ATOM 1636 C CA . GLY A 1 204 ? 12.673 2.738 -20.980 1.00 94.19 204 GLY A CA 1
ATOM 1637 C C . GLY A 1 204 ? 12.813 2.556 -22.487 1.00 94.19 204 GLY A C 1
ATOM 1638 O O . GLY A 1 204 ? 12.528 3.461 -23.271 1.00 94.19 204 GLY A O 1
ATOM 1639 N N . GLN A 1 205 ? 13.245 1.359 -22.880 1.00 96.50 205 GLN A N 1
ATOM 1640 C CA . GLN A 1 205 ? 13.447 0.952 -24.270 1.00 96.50 205 GLN A CA 1
ATOM 1641 C C . GLN A 1 205 ? 12.787 -0.398 -24.542 1.00 96.50 205 GLN A C 1
ATOM 1643 O O . GLN A 1 205 ? 12.777 -1.277 -23.683 1.00 96.50 205 GLN A O 1
ATOM 1648 N N . VAL A 1 206 ? 12.271 -0.586 -25.753 1.00 97.12 206 VAL A N 1
ATOM 1649 C CA . VAL A 1 206 ? 11.695 -1.859 -26.202 1.00 97.12 206 VAL A CA 1
ATOM 1650 C C . VAL A 1 206 ? 12.406 -2.286 -27.471 1.00 97.12 206 VAL A C 1
ATOM 1652 O O . VAL A 1 206 ? 12.486 -1.530 -28.442 1.00 97.12 206 VAL A O 1
ATOM 1655 N N . TRP A 1 207 ? 12.906 -3.513 -27.446 1.00 97.38 207 TRP A N 1
ATOM 1656 C CA . TRP A 1 207 ? 13.624 -4.150 -28.534 1.00 97.38 207 TRP A CA 1
ATOM 1657 C C . TRP A 1 207 ? 12.829 -5.354 -29.017 1.00 97.38 207 TRP A C 1
ATOM 1659 O O . TRP A 1 207 ? 12.503 -6.240 -28.231 1.00 97.38 207 TRP A O 1
ATOM 1669 N N . ARG A 1 208 ? 12.515 -5.403 -30.307 1.00 96.50 208 ARG A N 1
ATOM 1670 C CA . ARG A 1 208 ? 11.879 -6.553 -30.950 1.00 96.50 208 ARG A CA 1
ATOM 1671 C C . ARG A 1 208 ? 12.947 -7.511 -31.448 1.00 96.50 208 ARG A C 1
ATOM 1673 O O . ARG A 1 208 ? 13.941 -7.071 -32.013 1.00 96.50 208 ARG A O 1
ATOM 1680 N N . VAL A 1 209 ? 12.724 -8.794 -31.199 1.00 93.69 209 VAL A N 1
ATOM 1681 C CA . VAL A 1 209 ? 13.598 -9.902 -31.584 1.00 93.69 209 VAL A CA 1
ATOM 1682 C C . VAL A 1 209 ? 12.852 -10.714 -32.642 1.00 93.69 209 VAL A C 1
ATOM 1684 O O . VAL A 1 209 ? 12.181 -11.697 -32.326 1.00 93.69 209 VAL A O 1
ATOM 1687 N N . ASP A 1 210 ? 12.865 -10.221 -33.876 1.00 80.12 210 ASP A N 1
ATOM 1688 C CA . ASP A 1 210 ? 12.367 -10.920 -35.064 1.00 80.12 210 ASP A CA 1
ATOM 1689 C C . ASP A 1 210 ? 13.366 -11.954 -35.606 1.00 80.12 210 ASP A C 1
ATOM 1691 O O . ASP A 1 210 ? 14.595 -11.731 -35.503 1.00 80.12 210 ASP A O 1
#